Protein AF-A0A4S2AY50-F1 (afdb_monomer_lite)

Structure (mmCIF, N/CA/C/O backbone):
data_AF-A0A4S2AY50-F1
#
_entry.id   AF-A0A4S2AY50-F1
#
loop_
_atom_site.group_PDB
_atom_site.id
_atom_site.type_symbol
_atom_site.label_atom_id
_atom_site.label_alt_id
_atom_site.label_comp_id
_atom_site.label_asym_id
_atom_site.label_entity_id
_atom_site.label_seq_id
_atom_site.pdbx_PDB_ins_code
_atom_site.Cartn_x
_atom_site.Cartn_y
_atom_site.Cartn_z
_atom_site.occupancy
_atom_site.B_iso_or_equiv
_atom_site.auth_seq_id
_atom_site.auth_comp_id
_atom_site.auth_asym_id
_atom_site.auth_atom_id
_atom_site.pdbx_PDB_model_num
ATOM 1 N N . MET A 1 1 ? -13.698 -6.809 19.219 1.00 79.50 1 MET A N 1
ATOM 2 C CA . MET A 1 1 ? -13.587 -7.077 17.768 1.00 79.50 1 MET A CA 1
ATOM 3 C C . MET A 1 1 ? -13.288 -5.751 17.113 1.00 79.50 1 MET A C 1
ATOM 5 O O . MET A 1 1 ? -14.057 -4.822 17.334 1.00 79.50 1 MET A O 1
ATOM 9 N N . LYS A 1 2 ? -12.172 -5.651 16.391 1.00 93.19 2 LYS A N 1
ATOM 10 C CA . LYS A 1 2 ? -11.750 -4.397 15.767 1.00 93.19 2 LYS A CA 1
ATOM 11 C C . LYS A 1 2 ? -12.746 -3.980 14.683 1.00 93.19 2 LYS A C 1
ATOM 13 O O . LYS A 1 2 ? -13.333 -4.813 13.992 1.00 93.19 2 LYS A O 1
ATOM 18 N N . GLN A 1 3 ? -12.965 -2.680 14.554 1.00 97.81 3 GLN A N 1
ATOM 19 C CA . GLN A 1 3 ? -13.871 -2.104 13.567 1.00 97.81 3 GLN A CA 1
ATOM 20 C C . GLN A 1 3 ? -13.114 -1.730 12.292 1.00 97.81 3 GLN A C 1
ATOM 22 O O . GLN A 1 3 ? -13.596 -2.033 11.200 1.00 97.81 3 GLN A O 1
ATOM 27 N N . ILE A 1 4 ? -11.916 -1.156 12.427 1.00 98.50 4 ILE A N 1
ATOM 28 C CA . ILE A 1 4 ? -11.047 -0.789 11.307 1.00 98.50 4 ILE A CA 1
ATOM 29 C C . ILE A 1 4 ? -9.597 -1.218 11.553 1.00 98.50 4 ILE A C 1
ATOM 31 O O . ILE A 1 4 ? -9.064 -1.038 12.649 1.00 98.50 4 ILE A O 1
ATOM 35 N N . SER A 1 5 ? -8.962 -1.740 10.505 1.00 98.81 5 SER A N 1
ATOM 36 C CA . SER A 1 5 ? -7.551 -2.124 10.503 1.00 98.81 5 SER A CA 1
ATOM 37 C C . SER A 1 5 ? -6.766 -1.331 9.471 1.00 98.81 5 SER A C 1
ATOM 39 O O . SER A 1 5 ? -7.044 -1.397 8.269 1.00 98.81 5 SER A O 1
ATOM 41 N N . PHE A 1 6 ? -5.734 -0.633 9.929 1.00 98.75 6 PHE A N 1
ATOM 42 C CA . PHE A 1 6 ? -4.750 0.008 9.067 1.00 98.75 6 PHE A CA 1
ATOM 43 C C . PHE A 1 6 ? -3.629 -0.978 8.765 1.00 98.75 6 PHE A C 1
ATOM 45 O O . PHE A 1 6 ? -2.823 -1.324 9.624 1.00 98.75 6 PHE A O 1
ATOM 52 N N . CYS A 1 7 ? -3.620 -1.467 7.535 1.00 98.81 7 CYS A N 1
ATOM 53 C CA . CYS A 1 7 ? -2.764 -2.541 7.072 1.00 98.81 7 CYS A CA 1
ATOM 54 C C . CYS A 1 7 ? -1.530 -1.958 6.387 1.00 98.81 7 CYS A C 1
ATOM 56 O O . CYS A 1 7 ? -1.646 -1.313 5.343 1.00 98.81 7 CYS A O 1
ATOM 58 N N . ILE A 1 8 ? -0.362 -2.211 6.966 1.00 98.69 8 ILE A N 1
ATOM 59 C CA . ILE A 1 8 ? 0.921 -1.685 6.515 1.00 98.69 8 ILE A CA 1
ATOM 60 C C . ILE A 1 8 ? 1.785 -2.852 6.063 1.00 98.69 8 ILE A C 1
ATOM 62 O O . ILE A 1 8 ? 1.995 -3.804 6.808 1.00 98.69 8 ILE A O 1
ATOM 66 N N . THR A 1 9 ? 2.323 -2.772 4.850 1.00 97.69 9 THR A N 1
ATOM 67 C CA . THR A 1 9 ? 3.353 -3.709 4.383 1.00 97.69 9 THR A CA 1
ATOM 68 C C . THR A 1 9 ? 4.689 -2.985 4.330 1.00 97.69 9 THR A C 1
ATOM 70 O O . THR A 1 9 ? 4.753 -1.836 3.893 1.00 97.69 9 THR A O 1
ATOM 73 N N . CYS A 1 10 ? 5.757 -3.639 4.776 1.00 97.31 10 CYS A N 1
ATOM 74 C CA . CYS A 1 10 ? 7.086 -3.041 4.811 1.00 97.31 10 CYS A CA 1
ATOM 75 C C . CYS A 1 10 ? 8.137 -4.058 4.361 1.00 97.31 10 CYS A C 1
ATOM 77 O O . CYS A 1 10 ? 8.148 -5.182 4.849 1.00 97.31 10 CYS A O 1
ATOM 79 N N . MET A 1 11 ? 9.011 -3.662 3.434 1.00 96.88 11 MET A N 1
ATOM 80 C CA . MET A 1 11 ? 10.211 -4.414 3.064 1.00 96.88 11 MET A CA 1
ATOM 81 C C . MET A 1 11 ? 11.364 -3.429 2.911 1.00 96.88 11 MET A C 1
ATOM 83 O O . MET A 1 11 ? 11.379 -2.648 1.961 1.00 96.88 11 MET A O 1
ATOM 87 N N . ASN A 1 12 ? 12.311 -3.454 3.848 1.00 96.44 12 ASN A N 1
ATOM 88 C CA . ASN A 1 12 ? 13.499 -2.589 3.838 1.00 96.44 12 ASN A CA 1
ATOM 89 C C . ASN A 1 12 ? 13.185 -1.075 3.848 1.00 96.44 12 ASN A C 1
ATOM 91 O O . ASN A 1 12 ? 13.897 -0.278 3.232 1.00 96.44 12 ASN A O 1
ATOM 95 N N . ARG A 1 13 ? 12.090 -0.669 4.507 1.00 95.62 13 ARG A N 1
ATOM 96 C CA . ARG A 1 13 ? 11.668 0.738 4.649 1.00 95.62 13 ARG A CA 1
ATOM 97 C C . ARG A 1 13 ? 11.539 1.175 6.114 1.00 95.62 13 ARG A C 1
ATOM 99 O O . ARG A 1 13 ? 10.762 2.084 6.405 1.00 95.62 13 ARG A O 1
ATOM 106 N N . LEU A 1 14 ? 12.315 0.589 7.031 1.00 97.56 14 LEU A N 1
ATOM 107 C CA . LEU A 1 14 ? 12.269 0.882 8.469 1.00 97.56 14 LEU A CA 1
ATOM 108 C C . LEU A 1 14 ? 12.314 2.384 8.775 1.00 97.56 14 LEU A C 1
ATOM 110 O O . LEU A 1 14 ? 11.516 2.860 9.574 1.00 97.56 14 LEU A O 1
ATOM 114 N N . LYS A 1 15 ? 13.193 3.140 8.107 1.00 96.88 15 LYS A N 1
ATOM 115 C CA . LYS A 1 15 ? 13.323 4.592 8.326 1.00 96.88 15 LYS A CA 1
ATOM 116 C C . LYS A 1 15 ? 12.009 5.351 8.117 1.00 96.88 15 LYS A C 1
ATOM 118 O O . LYS A 1 15 ? 11.724 6.271 8.867 1.00 96.88 15 LYS A O 1
ATOM 123 N N . HIS A 1 16 ? 11.203 4.952 7.134 1.00 96.88 16 HIS A N 1
ATOM 124 C CA . HIS A 1 16 ? 9.896 5.569 6.895 1.00 96.88 16 HIS A CA 1
ATOM 125 C C . HIS A 1 16 ? 8.906 5.174 7.985 1.00 96.88 16 HIS A C 1
ATOM 127 O O . HIS A 1 16 ? 8.235 6.026 8.558 1.00 96.88 16 HIS A O 1
ATOM 133 N N . LEU A 1 17 ? 8.866 3.883 8.321 1.00 97.62 17 LEU A N 1
ATOM 134 C CA . LEU A 1 17 ? 7.934 3.373 9.320 1.00 97.62 17 LEU A CA 1
ATOM 135 C C . LEU A 1 17 ? 8.201 3.951 10.720 1.00 97.62 17 LEU A C 1
ATOM 137 O O . LEU A 1 17 ? 7.261 4.165 11.482 1.00 97.62 17 LEU A O 1
ATOM 141 N N . GLN A 1 18 ? 9.466 4.239 11.039 1.00 98.12 18 GLN A N 1
ATOM 142 C CA . GLN A 1 18 ? 9.880 4.915 12.270 1.00 98.12 18 GLN A CA 1
ATOM 143 C C . GLN A 1 18 ? 9.248 6.297 12.433 1.00 98.12 18 GLN A C 1
ATOM 145 O O . GLN A 1 18 ? 8.868 6.663 13.541 1.00 98.12 18 GLN A O 1
ATOM 150 N N . GLU A 1 19 ? 9.113 7.036 11.337 1.00 97.88 19 GLU A N 1
ATOM 151 C CA . GLU A 1 19 ? 8.532 8.379 11.328 1.00 97.88 19 GLU A CA 1
ATOM 152 C C . GLU A 1 19 ? 6.995 8.331 11.344 1.00 97.88 19 GLU A C 1
ATOM 154 O O . GLU A 1 19 ? 6.333 9.163 11.968 1.00 97.88 19 GLU A O 1
ATOM 159 N N . THR A 1 20 ? 6.396 7.344 10.669 1.00 98.38 20 THR A N 1
ATOM 160 C CA . THR A 1 20 ? 4.948 7.335 10.425 1.00 98.38 20 THR A CA 1
ATOM 161 C C . THR A 1 20 ? 4.136 6.535 11.436 1.00 98.38 20 THR A C 1
ATOM 163 O O . THR A 1 20 ? 3.039 6.966 11.795 1.00 98.38 20 THR A O 1
ATOM 166 N N . LEU A 1 21 ? 4.622 5.383 11.913 1.00 98.62 21 LEU A N 1
ATOM 167 C CA . LEU A 1 21 ? 3.783 4.409 12.620 1.00 98.62 21 LEU A CA 1
ATOM 168 C C . LEU A 1 21 ? 3.249 4.945 13.952 1.00 98.62 21 LEU A C 1
ATOM 170 O O . LEU A 1 21 ? 2.039 4.934 14.172 1.00 98.62 21 LEU A O 1
ATOM 174 N N . GLU A 1 22 ? 4.129 5.441 14.826 1.00 98.38 22 GLU A N 1
ATOM 175 C CA . GLU A 1 22 ? 3.721 5.971 16.134 1.00 98.38 22 GLU A CA 1
ATOM 176 C C . GLU A 1 22 ? 2.794 7.178 15.969 1.00 98.38 22 GLU A C 1
ATOM 178 O O . GLU A 1 22 ? 1.748 7.260 16.613 1.00 98.38 22 GLU A O 1
ATOM 183 N N . LYS A 1 23 ? 3.116 8.075 15.032 1.00 98.38 23 LYS A N 1
ATOM 184 C CA . LYS A 1 23 ? 2.279 9.234 14.731 1.00 98.38 23 LYS A CA 1
ATOM 185 C C . LYS A 1 23 ? 0.888 8.827 14.246 1.00 98.38 23 LYS A C 1
ATOM 187 O O . LYS A 1 23 ? -0.099 9.359 14.745 1.00 98.38 23 LYS A O 1
ATOM 192 N N . ASN A 1 24 ? 0.798 7.867 13.328 1.00 98.56 24 ASN A N 1
ATOM 193 C CA . ASN A 1 24 ? -0.477 7.365 12.823 1.00 98.56 24 ASN A CA 1
ATOM 194 C C . ASN A 1 24 ? -1.326 6.726 13.927 1.00 98.56 24 ASN A C 1
ATOM 196 O O . ASN A 1 24 ? -2.530 6.983 13.966 1.00 98.56 24 ASN A O 1
ATOM 200 N N . ILE A 1 25 ? -0.703 5.959 14.831 1.00 98.44 25 ILE A N 1
ATOM 201 C CA . ILE A 1 25 ? -1.363 5.380 16.008 1.00 98.44 25 ILE A CA 1
ATOM 202 C C . ILE A 1 25 ? -1.946 6.485 16.893 1.00 98.44 25 ILE A C 1
ATOM 204 O O . ILE A 1 25 ? -3.128 6.441 17.227 1.00 98.44 25 ILE A O 1
ATOM 208 N N . LEU A 1 26 ? -1.142 7.489 17.252 1.00 98.06 26 LEU A N 1
ATOM 209 C CA . LEU A 1 26 ? -1.564 8.575 18.141 1.00 98.06 26 LEU A CA 1
ATOM 210 C C . LEU A 1 26 ? -2.663 9.449 17.522 1.00 98.06 26 LEU A C 1
ATOM 212 O O . LEU A 1 26 ? -3.621 9.816 18.199 1.00 98.06 26 LEU A O 1
ATOM 216 N N . ASP A 1 27 ? -2.548 9.754 16.230 1.00 98.19 27 ASP A N 1
ATOM 217 C CA . ASP A 1 27 ? -3.494 10.603 15.502 1.00 98.19 27 ASP A CA 1
ATOM 218 C C . ASP A 1 27 ? -4.857 9.916 15.258 1.00 98.19 27 ASP A C 1
ATOM 220 O O . ASP A 1 27 ? -5.835 10.595 14.926 1.00 98.19 27 ASP A O 1
ATOM 224 N N . ASN A 1 28 ? -4.936 8.588 15.424 1.00 98.00 28 ASN A N 1
ATOM 225 C CA . ASN A 1 28 ? -6.112 7.765 15.110 1.00 98.00 28 ASN A CA 1
ATOM 226 C C . ASN A 1 28 ? -6.476 6.763 16.214 1.00 98.00 28 ASN A C 1
ATOM 228 O O . ASN A 1 28 ? -7.106 5.739 15.949 1.00 98.00 28 ASN A O 1
ATOM 232 N N . PHE A 1 29 ? -6.082 7.049 17.452 1.00 95.75 29 PHE A N 1
ATOM 233 C CA . PHE A 1 29 ? -6.373 6.190 18.589 1.00 95.75 29 PHE A CA 1
ATOM 234 C C . PHE A 1 29 ? -7.872 6.206 18.922 1.00 95.75 29 PHE A C 1
ATOM 236 O O . PHE A 1 29 ? -8.394 7.218 19.387 1.00 95.75 29 PHE A O 1
ATOM 243 N N . LEU A 1 30 ? -8.546 5.070 18.728 1.00 94.94 30 LEU A N 1
ATOM 244 C CA . LEU A 1 30 ? -9.908 4.813 19.199 1.00 94.94 30 LEU A CA 1
ATOM 245 C C . LEU A 1 30 ? -9.903 3.486 19.960 1.00 94.94 30 LEU A C 1
ATOM 247 O O . LEU A 1 30 ? -9.557 2.443 19.395 1.00 94.94 30 LEU A O 1
ATOM 251 N N . VAL A 1 31 ? -10.235 3.548 21.253 1.00 90.12 31 VAL A N 1
ATOM 252 C CA . VAL A 1 31 ? -10.164 2.404 22.177 1.00 90.12 31 VAL A CA 1
ATOM 253 C C . VAL A 1 31 ? -10.993 1.250 21.625 1.00 90.12 31 VAL A C 1
ATOM 255 O O . VAL A 1 31 ? -12.153 1.434 21.276 1.00 90.12 31 VAL A O 1
ATOM 258 N N . ASP A 1 32 ? -10.379 0.071 21.531 1.00 90.31 32 ASP A N 1
ATOM 259 C CA . ASP A 1 32 ? -10.975 -1.195 21.075 1.00 90.31 32 ASP A CA 1
ATOM 260 C C . ASP A 1 32 ? -11.565 -1.230 19.649 1.00 90.31 32 ASP A C 1
ATOM 262 O O . ASP A 1 32 ? -11.922 -2.306 19.163 1.00 90.31 32 ASP A O 1
ATOM 266 N N . GLU A 1 33 ? -11.591 -0.106 18.931 1.00 96.00 33 GLU A N 1
ATOM 267 C CA . GLU A 1 33 ? -12.128 -0.010 17.569 1.00 96.00 33 GLU A CA 1
ATOM 268 C C . GLU A 1 33 ? -11.049 -0.093 16.488 1.00 96.00 33 GLU A C 1
ATOM 270 O O . GLU A 1 33 ? -11.304 -0.633 15.409 1.00 96.00 33 GLU A O 1
ATOM 275 N N . VAL A 1 34 ? -9.849 0.417 16.768 1.00 97.94 34 VAL A N 1
ATOM 276 C CA . VAL A 1 34 ? -8.760 0.529 15.788 1.00 97.94 34 VAL A CA 1
ATOM 277 C C . VAL A 1 34 ? -7.658 -0.488 16.070 1.00 97.94 34 VAL A C 1
ATOM 279 O O . VAL A 1 34 ? -7.316 -0.777 17.223 1.00 97.94 34 VAL A O 1
ATOM 282 N N . GLU A 1 35 ? -7.076 -1.009 14.996 1.00 98.12 35 GLU A N 1
ATOM 283 C CA . GLU A 1 35 ? -5.770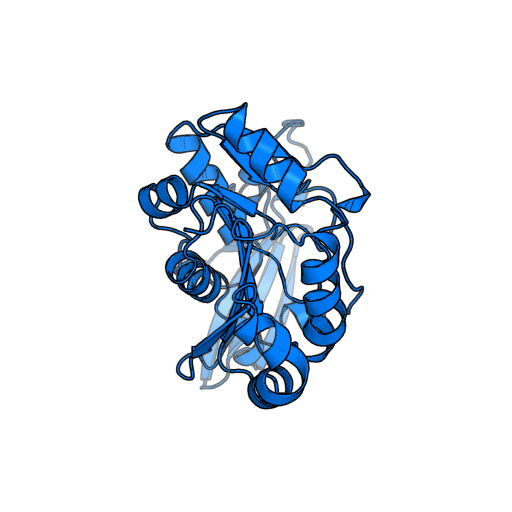 -1.658 15.016 1.00 98.12 35 GLU A CA 1
ATOM 284 C C . GLU A 1 35 ? -4.895 -1.223 13.834 1.00 98.12 35 GLU A C 1
ATOM 286 O O . GLU A 1 35 ? -5.379 -0.832 12.769 1.00 98.12 35 GLU A O 1
ATOM 291 N N . PHE A 1 36 ? -3.589 -1.334 14.028 1.00 98.75 36 PHE A N 1
ATOM 292 C CA . PHE A 1 36 ? -2.559 -1.217 13.011 1.00 98.75 36 PHE A CA 1
ATOM 293 C C . PHE A 1 36 ? -1.919 -2.588 12.844 1.00 98.75 36 PHE A C 1
ATOM 295 O O . PHE A 1 36 ? -1.466 -3.180 13.818 1.00 98.75 36 PHE A O 1
ATOM 302 N N . VAL A 1 37 ? -1.877 -3.093 11.617 1.00 98.81 37 VAL A N 1
ATOM 303 C CA . VAL A 1 37 ? -1.329 -4.413 11.301 1.00 98.81 37 VAL A CA 1
ATOM 304 C C . VAL A 1 37 ? -0.119 -4.208 10.412 1.00 98.81 37 VAL A C 1
ATOM 306 O O . VAL A 1 37 ? -0.258 -3.841 9.246 1.00 98.81 37 VAL A O 1
ATOM 309 N N . VAL A 1 38 ? 1.070 -4.418 10.966 1.00 98.88 38 VAL A N 1
ATOM 310 C CA . VAL A 1 38 ? 2.332 -4.321 10.234 1.00 98.88 38 VAL A CA 1
ATOM 311 C C . VAL A 1 38 ? 2.740 -5.714 9.775 1.00 98.88 38 VAL A C 1
ATOM 313 O O . VAL A 1 38 ? 2.965 -6.605 10.591 1.00 98.88 38 VAL A O 1
ATOM 316 N N . LEU A 1 39 ? 2.862 -5.886 8.462 1.00 98.75 39 LEU A N 1
ATOM 317 C CA . LEU A 1 39 ? 3.486 -7.042 7.838 1.00 98.75 39 LEU A CA 1
ATOM 318 C C . LEU A 1 39 ? 4.910 -6.681 7.413 1.00 98.75 39 LEU A C 1
ATOM 320 O O . LEU A 1 39 ? 5.118 -5.986 6.413 1.00 98.75 39 LEU A O 1
ATOM 324 N N . ASP A 1 40 ? 5.881 -7.199 8.156 1.00 98.56 40 ASP A N 1
ATOM 325 C CA . ASP A 1 40 ? 7.270 -7.271 7.730 1.00 98.56 40 ASP A CA 1
ATOM 326 C C . ASP A 1 40 ? 7.417 -8.338 6.641 1.00 98.56 40 ASP A C 1
ATOM 328 O O . ASP A 1 40 ? 7.340 -9.550 6.868 1.00 98.56 40 ASP A O 1
ATOM 332 N N . TYR A 1 41 ? 7.603 -7.857 5.421 1.00 98.00 41 TYR A N 1
ATOM 333 C CA . TYR A 1 41 ? 7.655 -8.644 4.207 1.00 98.00 41 TYR A CA 1
ATOM 334 C C . TYR A 1 41 ? 9.100 -9.042 3.883 1.00 98.00 41 TYR A C 1
ATOM 336 O O . TYR A 1 41 ? 9.609 -8.760 2.802 1.00 98.00 41 TYR A O 1
ATOM 344 N N . ASN A 1 42 ? 9.745 -9.700 4.850 1.00 97.50 42 ASN A N 1
ATOM 345 C CA . ASN A 1 42 ? 11.128 -10.180 4.811 1.00 97.50 42 ASN A CA 1
ATOM 346 C C . ASN A 1 42 ? 12.205 -9.076 4.779 1.00 97.50 42 ASN A C 1
ATOM 348 O O . ASN A 1 42 ? 13.187 -9.155 4.031 1.00 97.50 42 ASN A O 1
ATOM 352 N N . SER A 1 43 ? 12.041 -8.043 5.606 1.00 97.12 43 SER A N 1
ATOM 353 C CA . SER A 1 43 ? 13.019 -6.963 5.762 1.00 97.12 43 SER A CA 1
ATOM 354 C C . SER A 1 43 ? 14.337 -7.452 6.369 1.00 97.12 43 SER A C 1
ATOM 356 O O . SER A 1 43 ? 14.377 -8.397 7.161 1.00 97.12 43 SER A O 1
ATOM 358 N N . GLN A 1 44 ? 15.420 -6.772 5.990 1.00 96.62 44 GLN A N 1
ATOM 359 C CA . GLN A 1 44 ? 16.809 -7.021 6.396 1.00 96.62 44 GLN A CA 1
ATOM 360 C C . GLN A 1 44 ? 17.452 -5.777 7.037 1.00 96.62 44 GLN A C 1
ATOM 362 O O . GLN A 1 44 ? 18.666 -5.714 7.212 1.00 96.62 44 GLN A O 1
ATOM 367 N N . ASP A 1 45 ? 16.650 -4.760 7.351 1.00 97.25 45 ASP A N 1
ATOM 368 C CA . ASP A 1 45 ? 17.084 -3.444 7.831 1.00 97.25 45 ASP A CA 1
ATOM 369 C C . ASP A 1 45 ? 16.899 -3.246 9.346 1.00 97.25 45 ASP A C 1
ATOM 371 O O . ASP A 1 45 ? 17.054 -2.132 9.844 1.00 97.25 45 ASP A O 1
ATOM 375 N N . GLY A 1 46 ? 16.603 -4.323 10.082 1.00 97.88 46 GLY A N 1
ATOM 376 C CA . GLY A 1 46 ? 16.423 -4.307 11.537 1.00 97.88 46 GLY A CA 1
ATOM 377 C C . GLY A 1 46 ? 14.991 -4.011 12.002 1.00 97.88 46 GLY A C 1
ATOM 378 O O . GLY A 1 46 ? 14.791 -3.527 13.120 1.00 97.88 46 GLY A O 1
ATOM 379 N N . LEU A 1 47 ? 13.993 -4.208 11.129 1.00 98.31 47 LEU A N 1
ATOM 380 C CA . LEU A 1 47 ? 12.594 -3.888 11.416 1.00 98.31 47 LEU A CA 1
ATOM 381 C C . LEU A 1 47 ? 12.032 -4.660 12.619 1.00 98.31 47 LEU A C 1
ATOM 383 O O . LEU A 1 47 ? 11.422 -4.044 13.494 1.00 98.31 47 LEU A O 1
ATOM 387 N N . GLU A 1 48 ? 12.257 -5.972 12.694 1.00 98.06 48 GLU A N 1
ATOM 388 C CA . GLU A 1 48 ? 11.787 -6.807 13.809 1.00 98.06 48 GLU A CA 1
ATOM 389 C C . GLU A 1 48 ? 12.360 -6.329 15.152 1.00 98.06 48 GLU A C 1
ATOM 391 O O . GLU A 1 48 ? 11.622 -6.114 16.116 1.00 98.06 48 GLU A O 1
ATOM 396 N N . GLU A 1 49 ? 13.670 -6.079 15.201 1.00 98.31 49 GLU A N 1
ATOM 397 C CA . GLU A 1 49 ? 14.364 -5.610 16.397 1.00 98.31 49 GLU A CA 1
ATOM 398 C C . GLU A 1 49 ? 13.869 -4.228 16.829 1.00 98.31 49 GLU A C 1
ATOM 400 O O . GLU A 1 49 ? 13.738 -3.948 18.025 1.00 98.31 49 GLU A O 1
ATOM 405 N N . TRP A 1 50 ? 13.570 -3.349 15.869 1.00 98.56 50 TRP A N 1
ATOM 406 C CA . TRP A 1 50 ? 12.994 -2.047 16.173 1.00 98.56 50 TRP A CA 1
ATOM 407 C C . TRP A 1 50 ? 11.573 -2.159 16.732 1.00 98.56 50 TRP A C 1
ATOM 409 O O . TRP A 1 50 ? 11.284 -1.511 17.740 1.00 98.56 50 TRP A O 1
ATOM 419 N N . ILE A 1 51 ? 10.708 -2.998 16.150 1.00 98.44 51 ILE A N 1
ATOM 420 C CA . ILE A 1 51 ? 9.353 -3.234 16.674 1.00 98.44 51 ILE A CA 1
ATOM 421 C C . ILE A 1 51 ? 9.430 -3.747 18.118 1.00 98.44 51 ILE A C 1
ATOM 423 O O . ILE A 1 51 ? 8.802 -3.164 19.008 1.00 98.44 51 ILE A O 1
ATOM 427 N N . ALA A 1 52 ? 10.268 -4.759 18.368 1.00 97.94 52 ALA A N 1
ATOM 428 C CA . ALA A 1 52 ? 10.457 -5.364 19.686 1.00 97.94 52 ALA A CA 1
ATOM 429 C C . ALA A 1 52 ? 11.040 -4.395 20.730 1.00 97.94 52 ALA A C 1
ATOM 431 O O . ALA A 1 52 ? 10.796 -4.539 21.926 1.00 97.94 52 ALA A O 1
ATOM 432 N N . ARG A 1 53 ? 11.812 -3.390 20.310 1.00 98.06 53 ARG A N 1
ATOM 433 C CA . ARG A 1 53 ? 12.412 -2.417 21.233 1.00 98.06 53 ARG A CA 1
ATOM 434 C C . ARG A 1 53 ? 11.545 -1.182 21.459 1.00 98.06 53 ARG A C 1
ATOM 436 O O . ARG A 1 53 ? 11.520 -0.651 22.565 1.00 98.06 53 ARG A O 1
ATOM 443 N N . SER A 1 54 ? 10.900 -0.678 20.412 1.00 98.25 54 SER A N 1
ATOM 444 C CA . SER A 1 54 ? 10.313 0.668 20.400 1.00 98.25 54 SER A CA 1
ATOM 445 C C . SER A 1 54 ? 8.787 0.667 20.349 1.00 98.25 54 SER A C 1
ATOM 447 O O . SER A 1 54 ? 8.173 1.623 20.822 1.00 98.25 54 SER A O 1
ATOM 449 N N . MET A 1 55 ? 8.168 -0.401 19.835 1.00 98.38 55 MET A N 1
ATOM 450 C CA . MET A 1 55 ? 6.724 -0.443 19.577 1.00 98.38 55 MET A CA 1
ATOM 451 C C . MET A 1 55 ? 5.960 -1.440 20.456 1.00 98.38 55 MET A C 1
ATOM 453 O O . MET A 1 55 ? 4.732 -1.467 20.404 1.00 98.38 55 MET A O 1
ATOM 457 N N . MET A 1 56 ? 6.649 -2.196 21.322 1.00 98.06 56 MET A N 1
ATOM 458 C CA . MET A 1 56 ? 6.027 -3.194 22.209 1.00 98.06 56 MET A CA 1
ATOM 459 C C . MET A 1 56 ? 4.895 -2.641 23.068 1.00 98.06 56 MET A C 1
ATOM 461 O O . MET A 1 56 ? 3.866 -3.295 23.182 1.00 98.06 56 MET A O 1
ATOM 465 N N . LYS A 1 57 ? 5.019 -1.409 23.577 1.00 98.00 57 LYS A N 1
ATOM 466 C CA . LYS A 1 57 ? 3.942 -0.750 24.336 1.00 98.00 57 LYS A CA 1
ATOM 467 C C . LYS A 1 57 ? 2.610 -0.726 23.566 1.00 98.00 57 LYS A C 1
ATOM 469 O O . LYS A 1 57 ? 1.557 -0.918 24.155 1.00 98.00 57 LYS A O 1
ATOM 474 N N . TYR A 1 58 ? 2.642 -0.544 22.242 1.00 98.12 58 TYR A N 1
ATOM 475 C CA . TYR A 1 58 ? 1.440 -0.529 21.400 1.00 98.12 58 TYR A CA 1
ATOM 476 C C . TYR A 1 58 ? 0.900 -1.931 21.107 1.00 98.12 58 TYR A C 1
ATOM 478 O O . TYR A 1 58 ? -0.308 -2.091 20.919 1.00 98.12 58 TYR A O 1
ATOM 486 N N . ILE A 1 59 ? 1.779 -2.936 21.091 1.00 98.00 59 ILE A N 1
ATOM 487 C CA . ILE A 1 59 ? 1.391 -4.347 20.988 1.00 98.00 59 ILE A CA 1
ATOM 488 C C . ILE A 1 59 ? 0.696 -4.787 22.278 1.00 98.00 59 ILE A C 1
ATOM 490 O O . ILE A 1 59 ? -0.384 -5.364 22.227 1.00 98.00 59 ILE A O 1
ATOM 494 N N . GLU A 1 60 ? 1.260 -4.443 23.436 1.00 97.31 60 GLU A N 1
ATOM 495 C CA . GLU A 1 60 ? 0.675 -4.726 24.753 1.00 97.31 60 GLU A CA 1
ATOM 496 C C . GLU A 1 60 ? -0.672 -4.020 24.954 1.00 97.31 60 GLU A C 1
ATOM 498 O O . GLU A 1 60 ? -1.593 -4.590 25.532 1.00 97.31 60 GLU A O 1
ATOM 503 N N . MET A 1 61 ? -0.823 -2.806 24.413 1.00 95.50 61 MET A N 1
ATOM 504 C CA . MET A 1 61 ? -2.107 -2.096 24.357 1.00 95.50 61 MET A CA 1
ATOM 505 C C . MET A 1 61 ? -3.120 -2.729 23.385 1.00 95.50 61 MET A C 1
ATOM 507 O O . MET A 1 61 ? -4.271 -2.296 23.343 1.00 95.50 61 MET A O 1
ATOM 511 N N . GLY A 1 62 ? -2.712 -3.698 22.560 1.00 95.56 62 GLY A N 1
ATOM 512 C CA . GLY A 1 62 ? -3.566 -4.353 21.569 1.00 95.56 62 GLY A CA 1
ATOM 513 C C . GLY A 1 62 ? -3.980 -3.458 20.396 1.00 95.56 62 GLY A C 1
ATOM 514 O O . GLY A 1 62 ? -4.950 -3.776 19.708 1.00 95.56 62 GLY A O 1
ATOM 515 N N . ILE A 1 63 ? -3.305 -2.323 20.172 1.00 97.56 63 ILE A N 1
ATOM 516 C CA . ILE A 1 63 ? -3.555 -1.448 19.012 1.00 97.56 63 ILE A CA 1
ATOM 517 C C . ILE A 1 63 ? -2.608 -1.742 17.846 1.00 97.56 63 ILE A C 1
ATOM 519 O O . ILE A 1 63 ? -2.947 -1.435 16.709 1.00 97.56 63 ILE A O 1
ATOM 523 N N . LEU A 1 64 ? -1.447 -2.342 18.101 1.00 98.50 64 LEU A N 1
ATOM 524 C CA . LEU A 1 64 ? -0.498 -2.751 17.069 1.00 98.50 64 LEU A CA 1
ATOM 525 C C . LEU A 1 64 ? -0.385 -4.275 17.031 1.00 98.50 64 LEU A C 1
ATOM 527 O O . LEU A 1 64 ? -0.175 -4.915 18.056 1.00 98.50 64 LEU A O 1
ATOM 531 N N . VAL A 1 65 ? -0.454 -4.843 15.834 1.00 98.38 65 VAL A N 1
ATOM 532 C CA . VAL A 1 65 ? -0.176 -6.252 15.559 1.00 98.38 65 VAL A CA 1
ATOM 533 C C . VAL A 1 65 ? 0.971 -6.320 14.560 1.00 98.38 65 VAL A C 1
ATOM 535 O O . VAL A 1 65 ? 0.981 -5.595 13.564 1.00 98.38 65 VAL A O 1
ATOM 538 N N . TYR A 1 66 ? 1.946 -7.182 14.828 1.00 98.75 66 TYR A N 1
ATOM 539 C CA . TYR A 1 66 ? 3.113 -7.371 13.974 1.00 98.75 66 TYR A CA 1
ATOM 540 C C . TYR A 1 66 ? 3.186 -8.816 13.481 1.00 98.75 66 TYR A C 1
ATOM 542 O O . TYR A 1 66 ? 3.119 -9.757 14.271 1.00 98.75 66 TYR A O 1
ATOM 550 N N . TYR A 1 67 ? 3.355 -8.972 12.172 1.00 98.62 67 TYR A N 1
ATOM 551 C CA . TYR A 1 67 ? 3.617 -10.242 11.508 1.00 98.62 67 TYR A CA 1
ATOM 552 C C . TYR A 1 67 ? 4.884 -10.132 10.669 1.00 98.62 67 TYR A C 1
ATOM 554 O O . TYR A 1 67 ? 5.154 -9.085 10.084 1.00 98.62 67 TYR A O 1
ATOM 562 N N . ARG A 1 68 ? 5.611 -11.242 10.536 1.00 98.06 68 ARG A N 1
ATOM 563 C CA . ARG A 1 68 ? 6.776 -11.354 9.658 1.00 98.06 68 ARG A CA 1
ATOM 564 C C . ARG A 1 68 ? 6.654 -12.575 8.756 1.00 98.06 68 ARG A C 1
ATOM 566 O O . ARG A 1 68 ? 6.253 -13.645 9.208 1.00 98.06 68 ARG A O 1
ATOM 573 N N . THR A 1 69 ? 7.028 -12.419 7.491 1.00 97.62 69 THR A N 1
ATOM 574 C CA . THR A 1 69 ? 7.301 -13.534 6.572 1.00 97.62 69 THR A CA 1
ATOM 575 C C . THR A 1 69 ? 8.771 -13.531 6.167 1.00 97.62 69 THR A C 1
ATOM 577 O O . THR A 1 69 ? 9.408 -12.480 6.139 1.00 97.62 69 THR A O 1
ATOM 580 N N . THR A 1 70 ? 9.313 -14.708 5.865 1.00 96.06 70 THR A N 1
ATOM 581 C CA . THR A 1 70 ? 10.715 -14.911 5.465 1.00 96.06 70 THR A CA 1
ATOM 582 C C . THR A 1 70 ? 10.859 -15.486 4.054 1.00 96.06 70 THR A C 1
ATOM 584 O O . THR A 1 70 ? 11.976 -15.653 3.570 1.00 96.06 70 THR A O 1
ATOM 587 N N . GLU A 1 71 ? 9.747 -15.785 3.374 1.00 95.25 71 GLU A N 1
ATOM 588 C CA . GLU A 1 71 ? 9.758 -16.461 2.068 1.00 95.25 71 GLU A CA 1
ATOM 589 C C . GLU A 1 71 ? 10.033 -15.520 0.878 1.00 95.25 71 GLU A C 1
ATOM 591 O O . GLU A 1 71 ? 10.848 -15.866 0.017 1.00 95.25 71 GLU A O 1
ATOM 596 N N . PRO A 1 72 ? 9.401 -14.331 0.767 1.00 93.50 72 PRO A N 1
ATOM 597 C CA . PRO A 1 72 ? 9.578 -13.474 -0.401 1.00 93.50 72 PRO A CA 1
ATOM 598 C C . PRO A 1 72 ? 10.963 -12.821 -0.414 1.00 93.50 72 PRO A C 1
ATOM 600 O O . PRO A 1 72 ? 11.350 -12.143 0.531 1.00 93.50 72 PRO A O 1
ATOM 603 N N . VAL A 1 73 ? 11.707 -12.967 -1.511 1.00 91.44 73 VAL A N 1
ATOM 604 C CA . VAL A 1 73 ? 13.026 -12.317 -1.702 1.00 91.44 73 VAL A CA 1
ATOM 605 C C . VAL A 1 73 ? 12.945 -10.973 -2.434 1.00 91.44 73 VAL A C 1
ATOM 607 O O . VAL A 1 73 ? 13.939 -10.260 -2.563 1.00 91.44 73 VAL A O 1
ATOM 610 N N . HIS A 1 74 ? 11.762 -10.638 -2.944 1.00 91.69 74 HIS A N 1
ATOM 611 C CA . HIS A 1 74 ? 11.450 -9.391 -3.633 1.00 91.69 74 HIS A CA 1
ATOM 612 C C . HIS A 1 74 ? 10.099 -8.881 -3.149 1.00 91.69 74 HIS A C 1
ATOM 614 O O . HIS A 1 74 ? 9.246 -9.668 -2.724 1.00 91.69 74 HIS A O 1
ATOM 620 N N . TYR A 1 75 ? 9.878 -7.578 -3.278 1.00 92.62 75 TYR A N 1
ATOM 621 C CA . TYR A 1 75 ? 8.623 -6.971 -2.881 1.00 92.62 75 TYR A CA 1
ATOM 622 C C . TYR A 1 75 ? 7.535 -7.280 -3.915 1.00 92.62 75 TYR A C 1
ATOM 624 O O . TYR A 1 75 ? 7.608 -6.856 -5.067 1.00 92.62 75 TYR A O 1
ATOM 632 N N . LEU A 1 76 ? 6.523 -8.045 -3.500 1.00 93.94 76 LEU A N 1
ATOM 633 C CA . LEU A 1 76 ? 5.365 -8.403 -4.320 1.00 93.94 76 LEU A CA 1
ATOM 634 C C . LEU A 1 76 ? 4.136 -7.694 -3.757 1.00 93.94 76 LEU A C 1
ATOM 636 O O . LEU A 1 76 ? 3.471 -8.206 -2.859 1.00 93.94 76 LEU A O 1
ATOM 640 N N . ARG A 1 77 ? 3.849 -6.509 -4.292 1.00 92.94 77 ARG A N 1
ATOM 641 C CA . ARG A 1 77 ? 2.833 -5.575 -3.784 1.00 92.94 77 ARG A CA 1
ATOM 642 C C . ARG A 1 77 ? 1.446 -6.196 -3.605 1.00 92.94 77 ARG A C 1
ATOM 644 O O . ARG A 1 77 ? 0.848 -6.066 -2.542 1.00 92.94 77 ARG A O 1
ATOM 651 N N . SER A 1 78 ? 0.948 -6.903 -4.619 1.00 95.69 78 SER A N 1
ATOM 652 C CA . SER A 1 78 ? -0.362 -7.567 -4.559 1.00 95.69 78 SER A CA 1
ATOM 653 C C . SER A 1 78 ? -0.405 -8.660 -3.489 1.00 95.69 78 SER A C 1
ATOM 655 O O . SER A 1 78 ? -1.360 -8.727 -2.717 1.00 95.69 78 SER A O 1
ATOM 657 N N . HIS A 1 79 ? 0.642 -9.486 -3.406 1.00 97.06 79 HIS A N 1
ATOM 658 C CA . HIS A 1 79 ? 0.711 -10.585 -2.443 1.00 97.06 79 HIS A CA 1
ATOM 659 C C . HIS A 1 79 ? 0.847 -10.066 -1.006 1.00 97.06 79 HIS A C 1
ATOM 661 O O . HIS A 1 79 ? 0.094 -10.482 -0.128 1.00 97.06 79 HIS A O 1
ATOM 667 N N . SER A 1 80 ? 1.733 -9.095 -0.759 1.00 97.00 80 SER A N 1
ATOM 668 C CA . SER A 1 80 ? 1.906 -8.506 0.573 1.00 97.00 80 SER A CA 1
ATOM 669 C C . SER A 1 80 ? 0.614 -7.853 1.074 1.00 97.00 80 SER A C 1
ATOM 671 O O . SER A 1 80 ? 0.206 -8.103 2.210 1.00 97.00 80 SER A O 1
ATOM 673 N N . ARG A 1 81 ? -0.086 -7.090 0.217 1.00 97.44 81 ARG A N 1
ATOM 674 C CA . ARG A 1 81 ? -1.387 -6.476 0.539 1.00 97.44 81 ARG A CA 1
ATOM 675 C C . ARG A 1 81 ? -2.473 -7.524 0.796 1.00 97.44 81 ARG A C 1
ATOM 677 O O . ARG A 1 81 ? -3.223 -7.399 1.763 1.00 97.44 81 ARG A O 1
ATOM 684 N N . ASN A 1 82 ? -2.522 -8.592 -0.006 1.00 98.38 82 ASN A N 1
ATOM 685 C CA . ASN A 1 82 ? -3.417 -9.727 0.231 1.00 98.38 82 ASN A CA 1
ATOM 686 C C . ASN A 1 82 ? -3.179 -10.387 1.590 1.00 98.38 82 ASN A C 1
ATOM 688 O O . ASN A 1 82 ? -4.145 -10.667 2.301 1.00 98.38 82 ASN A O 1
ATOM 692 N N . MET A 1 83 ? -1.919 -10.627 1.956 1.00 98.44 83 MET A N 1
ATOM 693 C CA . MET A 1 83 ? -1.565 -11.210 3.249 1.00 98.44 83 MET A CA 1
ATOM 694 C C . MET A 1 83 ? -2.035 -10.326 4.404 1.00 98.44 83 MET A C 1
ATOM 696 O O . MET A 1 83 ? -2.788 -10.792 5.258 1.00 98.44 83 MET A O 1
ATOM 700 N N . VAL A 1 84 ? -1.643 -9.047 4.421 1.00 9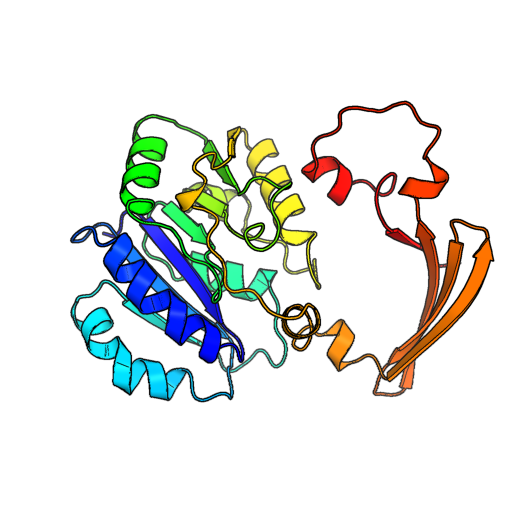8.62 84 VAL A N 1
ATOM 701 C CA . VAL A 1 84 ? -1.939 -8.168 5.563 1.00 98.62 84 VAL A CA 1
ATOM 702 C C . VAL A 1 84 ? -3.444 -7.908 5.722 1.00 98.62 84 VAL A C 1
ATOM 704 O O . VAL A 1 84 ? -3.946 -7.937 6.841 1.00 98.62 84 VAL A O 1
ATOM 707 N N . PHE A 1 85 ? -4.206 -7.783 4.626 1.00 98.56 85 PHE A N 1
ATOM 708 C CA . PHE A 1 85 ? -5.669 -7.639 4.706 1.00 98.56 85 PHE A CA 1
ATOM 709 C C . PHE A 1 85 ? -6.351 -8.905 5.237 1.00 98.56 85 PHE A C 1
ATOM 711 O O . PHE A 1 85 ? -7.383 -8.823 5.904 1.00 98.56 85 PHE A O 1
ATOM 718 N N . ARG A 1 86 ? -5.805 -10.094 4.947 1.00 98.12 86 ARG A N 1
ATOM 719 C CA . ARG A 1 86 ? -6.327 -11.356 5.493 1.00 98.12 86 ARG A CA 1
ATOM 720 C C . ARG A 1 86 ? -6.033 -11.485 6.984 1.00 98.12 86 ARG A C 1
ATOM 722 O O . ARG A 1 86 ? -6.926 -11.937 7.700 1.00 98.12 86 ARG A O 1
ATOM 729 N N . LEU A 1 87 ? -4.844 -11.062 7.415 1.00 98.06 87 LEU A N 1
ATOM 730 C CA . LEU A 1 87 ? -4.391 -11.083 8.810 1.00 98.06 87 LEU A CA 1
ATOM 731 C C . LEU A 1 87 ? -5.147 -10.090 9.706 1.00 98.06 87 LEU A C 1
ATOM 733 O O . LEU A 1 87 ? -5.358 -10.384 10.874 1.00 98.06 87 LEU A O 1
ATOM 737 N N . ALA A 1 88 ? -5.587 -8.955 9.163 1.00 98.31 88 ALA A N 1
ATOM 738 C CA . ALA A 1 88 ? -6.351 -7.946 9.896 1.00 98.31 88 ALA A CA 1
ATOM 739 C C . ALA A 1 88 ? -7.683 -8.466 10.468 1.00 98.31 88 ALA A C 1
ATOM 741 O O . ALA A 1 88 ? -8.402 -9.191 9.792 1.00 98.31 88 ALA A O 1
ATOM 742 N N . GLU A 1 89 ? -8.081 -8.061 11.669 1.00 97.31 89 GLU A N 1
ATOM 743 C CA . GLU A 1 89 ? -9.345 -8.456 12.310 1.00 97.31 89 GLU A CA 1
ATOM 744 C C . GLU A 1 89 ? -10.514 -7.505 12.016 1.00 97.31 89 GLU A C 1
ATOM 746 O O . GLU A 1 89 ? -11.679 -7.863 12.208 1.00 97.31 89 GLU A O 1
ATOM 751 N N . GLY A 1 90 ? -10.218 -6.293 11.554 1.00 97.94 90 GLY A N 1
ATOM 752 C CA . GLY A 1 90 ? -11.191 -5.238 11.310 1.00 97.94 90 GLY A CA 1
ATOM 753 C C . GLY A 1 90 ? -12.237 -5.603 10.265 1.00 97.94 90 GLY A C 1
ATOM 754 O O . GLY A 1 90 ? -11.953 -6.205 9.225 1.00 97.94 90 GLY A O 1
ATOM 755 N N . LYS A 1 91 ? -13.473 -5.160 10.516 1.00 98.12 91 LYS A N 1
ATOM 756 C CA . LYS A 1 91 ? -14.560 -5.212 9.523 1.00 98.12 91 LYS A CA 1
ATOM 757 C C . LYS A 1 91 ? -14.249 -4.345 8.307 1.00 98.12 91 LYS A C 1
ATOM 759 O O . LYS A 1 91 ? -14.644 -4.682 7.194 1.00 98.12 91 LYS A O 1
ATOM 764 N N . ILE A 1 92 ? -13.539 -3.243 8.527 1.00 98.62 92 ILE A N 1
ATOM 765 C CA . ILE A 1 92 ? -13.013 -2.346 7.503 1.00 98.62 92 ILE A CA 1
ATOM 766 C C . ILE A 1 92 ? -11.495 -2.523 7.461 1.00 98.62 92 ILE A C 1
ATOM 768 O O . ILE A 1 92 ? -10.836 -2.518 8.497 1.00 98.62 92 ILE A O 1
ATOM 772 N N . VAL A 1 93 ? -10.934 -2.654 6.266 1.00 98.75 93 VAL A N 1
ATOM 773 C CA . VAL A 1 93 ? -9.487 -2.717 6.037 1.00 98.75 93 VAL A CA 1
ATOM 774 C C . VAL A 1 93 ? -9.055 -1.523 5.202 1.00 98.75 93 VAL A C 1
ATOM 776 O O . VAL A 1 93 ? -9.731 -1.137 4.246 1.00 98.75 93 VAL A O 1
ATOM 779 N N . CYS A 1 94 ? -7.925 -0.931 5.573 1.00 98.56 94 CYS A N 1
ATOM 780 C CA . CYS A 1 94 ? -7.342 0.209 4.888 1.00 98.56 94 CYS A CA 1
ATOM 781 C C . CYS A 1 94 ? -5.870 -0.062 4.579 1.00 98.56 94 CYS A C 1
ATOM 783 O O . CYS A 1 94 ? -5.091 -0.255 5.508 1.00 98.56 94 CYS A O 1
ATOM 785 N N . ASN A 1 95 ? -5.464 -0.030 3.307 1.00 98.12 95 ASN A N 1
ATOM 786 C CA . ASN A 1 95 ? -4.037 -0.044 2.973 1.00 98.12 95 ASN A CA 1
ATOM 787 C C . ASN A 1 95 ? -3.401 1.285 3.396 1.00 98.12 95 ASN A C 1
ATOM 789 O O . ASN A 1 95 ? -3.927 2.354 3.076 1.00 98.12 95 ASN A O 1
ATOM 793 N N . LEU A 1 96 ? -2.274 1.203 4.093 1.00 97.62 96 LEU A N 1
ATOM 794 C CA . LEU A 1 96 ? -1.472 2.332 4.536 1.00 97.62 96 LEU A CA 1
ATOM 795 C C . LEU A 1 96 ? -0.006 2.025 4.226 1.00 97.62 96 LEU A C 1
ATOM 797 O O . LEU A 1 96 ? 0.591 1.148 4.841 1.00 97.62 96 LEU A O 1
ATOM 801 N N . ASP A 1 97 ? 0.569 2.724 3.250 1.00 95.25 97 ASP A N 1
ATOM 802 C CA . ASP A 1 97 ? 1.978 2.534 2.901 1.00 95.25 97 ASP A CA 1
ATOM 803 C C . ASP A 1 97 ? 2.889 3.033 4.053 1.00 95.25 97 ASP A C 1
ATOM 805 O O . ASP A 1 97 ? 2.501 3.884 4.856 1.00 95.25 97 ASP A O 1
ATOM 809 N N . ALA A 1 98 ? 4.099 2.478 4.190 1.00 95.81 98 ALA A N 1
ATOM 810 C CA . ALA A 1 98 ? 4.962 2.719 5.360 1.00 95.81 98 ALA A CA 1
ATOM 811 C C . ALA A 1 98 ? 5.472 4.171 5.493 1.00 95.81 98 ALA A C 1
ATOM 813 O O . ALA A 1 98 ? 5.935 4.576 6.555 1.00 95.81 98 ALA A O 1
ATOM 814 N N . ASP A 1 99 ? 5.399 4.956 4.424 1.00 95.12 99 ASP A N 1
ATOM 815 C CA . ASP A 1 99 ? 5.813 6.360 4.321 1.00 95.12 99 ASP A CA 1
ATOM 816 C C . ASP A 1 99 ? 4.634 7.345 4.377 1.00 95.12 99 ASP A C 1
ATOM 818 O O . ASP A 1 99 ? 4.813 8.551 4.219 1.00 95.12 99 ASP A O 1
ATOM 822 N N . ASN A 1 100 ? 3.423 6.850 4.623 1.00 96.44 100 ASN A N 1
ATOM 823 C CA . ASN A 1 100 ? 2.198 7.631 4.582 1.00 96.44 100 ASN A CA 1
ATOM 824 C C . ASN A 1 100 ? 1.714 8.034 5.987 1.00 96.44 100 ASN A C 1
ATOM 826 O O . ASN A 1 100 ? 1.738 7.246 6.934 1.00 96.44 100 ASN A O 1
ATOM 830 N N . TYR A 1 101 ? 1.161 9.242 6.100 1.00 97.12 101 TYR A N 1
ATOM 831 C CA . TYR A 1 101 ? 0.403 9.703 7.262 1.00 97.12 101 TYR A CA 1
ATOM 832 C C . TYR A 1 101 ? -1.100 9.655 6.984 1.00 97.12 101 TYR A C 1
ATOM 834 O O . TYR A 1 101 ? -1.576 10.166 5.968 1.00 97.12 101 TYR A O 1
ATOM 842 N N . LEU A 1 102 ? -1.868 9.091 7.914 1.00 96.31 102 LEU A N 1
ATOM 843 C CA . LEU A 1 102 ? -3.331 9.078 7.861 1.00 96.31 102 LEU A CA 1
ATOM 844 C C . LEU A 1 102 ? -3.933 10.474 8.035 1.00 96.31 102 LEU A C 1
ATOM 846 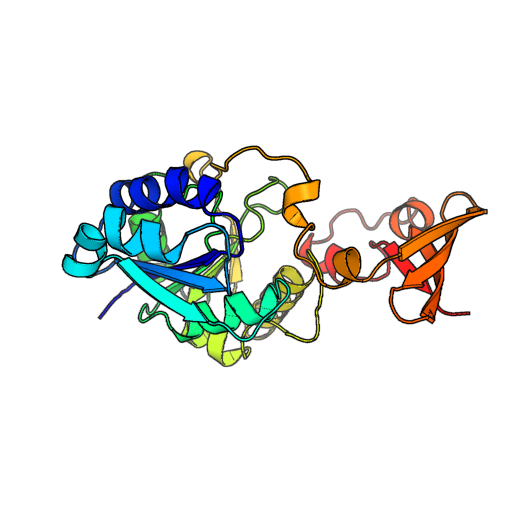O O . LEU A 1 102 ? -4.963 10.774 7.438 1.00 96.31 102 LEU A O 1
ATOM 850 N N . GLY A 1 103 ? -3.282 11.312 8.844 1.00 96.19 103 GLY A N 1
ATOM 851 C CA . GLY A 1 103 ? -3.865 12.537 9.378 1.00 96.19 103 GLY A CA 1
ATOM 852 C C . GLY A 1 103 ? -4.706 12.271 10.629 1.00 96.19 103 GLY A C 1
ATOM 853 O O . GLY A 1 103 ? -5.180 11.157 10.865 1.00 96.19 103 GLY A O 1
ATOM 854 N N . LYS A 1 104 ? -4.876 13.307 11.454 1.00 97.44 104 LYS A N 1
ATOM 855 C CA . LYS A 1 104 ? -5.654 13.225 12.696 1.00 97.44 104 LYS A CA 1
ATOM 856 C C . LYS A 1 104 ? -7.139 13.007 12.411 1.00 97.44 104 LYS A C 1
ATOM 858 O O . LYS A 1 104 ? -7.724 13.751 11.625 1.00 97.44 104 LYS A O 1
ATOM 863 N N . GLY A 1 105 ? -7.736 12.024 13.087 1.00 97.12 105 GLY A N 1
ATOM 864 C CA . GLY A 1 105 ? -9.171 11.726 13.005 1.00 97.12 105 GLY A CA 1
ATOM 865 C C . GLY A 1 105 ? -9.606 10.983 11.736 1.00 97.12 105 GLY A C 1
ATOM 866 O O . GLY A 1 105 ? -10.802 10.891 11.466 1.00 97.12 105 GLY A O 1
ATOM 867 N N . PHE A 1 106 ? -8.669 10.438 10.955 1.00 97.94 106 PHE A N 1
ATOM 868 C CA . PHE A 1 106 ? -8.991 9.626 9.779 1.00 97.94 106 PHE A CA 1
ATOM 869 C C . PHE A 1 106 ? -9.832 8.396 10.149 1.00 97.94 106 PHE A C 1
ATOM 871 O O . PHE A 1 106 ? -10.814 8.099 9.474 1.00 97.94 106 PHE A O 1
ATOM 878 N N . ALA A 1 107 ? -9.486 7.695 11.235 1.00 98.12 107 ALA A N 1
ATOM 879 C CA . ALA A 1 107 ? -10.233 6.523 11.693 1.00 98.12 107 ALA A CA 1
ATOM 880 C C . ALA A 1 107 ? -11.697 6.855 12.003 1.00 98.12 107 ALA A C 1
ATOM 882 O O . ALA A 1 107 ? -12.594 6.205 11.471 1.00 98.12 107 ALA A O 1
ATOM 883 N N . GLU A 1 108 ? -11.936 7.902 12.794 1.00 97.75 108 GLU A N 1
ATOM 884 C CA . GLU A 1 108 ? -13.284 8.360 13.145 1.00 97.75 108 GLU A CA 1
ATOM 885 C C . GLU A 1 108 ? -14.084 8.743 11.892 1.00 97.75 108 GLU A C 1
ATOM 887 O O . GLU A 1 108 ? -15.230 8.317 11.723 1.00 97.75 108 GLU A O 1
ATOM 892 N N . PHE A 1 109 ? -13.454 9.476 10.968 1.00 97.56 109 PHE A N 1
ATOM 893 C CA . PHE A 1 109 ? -14.057 9.827 9.686 1.00 97.56 109 PHE A CA 1
ATOM 894 C C . PHE A 1 109 ? -14.485 8.579 8.899 1.00 97.56 109 PHE A C 1
ATOM 896 O O . PHE A 1 109 ? -15.625 8.505 8.439 1.00 97.56 109 PHE A O 1
ATOM 903 N N . MET A 1 110 ? -13.614 7.572 8.785 1.00 97.75 110 MET A N 1
ATOM 904 C CA . MET A 1 110 ? -13.928 6.353 8.039 1.00 97.75 110 MET A CA 1
ATOM 905 C C . MET A 1 110 ? -15.023 5.517 8.697 1.00 97.75 110 MET A C 1
ATOM 907 O O . MET A 1 110 ? -15.912 5.028 8.001 1.00 97.75 110 MET A O 1
ATOM 911 N N . LEU A 1 111 ? -14.997 5.368 10.021 1.00 97.88 111 LEU A N 1
ATOM 912 C CA . LEU A 1 111 ? -16.036 4.631 10.741 1.00 97.88 111 LEU A CA 1
ATOM 913 C C . LEU A 1 111 ? -17.414 5.268 10.530 1.00 97.88 111 LEU A C 1
ATOM 915 O O . LEU A 1 111 ? -18.369 4.559 10.204 1.00 97.88 111 LEU A O 1
ATOM 919 N N . LYS A 1 112 ? -17.501 6.602 10.614 1.00 97.44 112 LYS A N 1
ATOM 920 C CA . LYS A 1 112 ? -18.731 7.347 10.325 1.00 97.44 112 LYS A CA 1
ATOM 921 C C . LYS A 1 112 ? -19.207 7.131 8.887 1.00 97.44 112 LYS A C 1
ATOM 923 O O . LYS A 1 112 ? -20.377 6.838 8.652 1.00 97.44 112 LYS A O 1
ATOM 928 N N . GLU A 1 113 ? -18.296 7.216 7.924 1.00 97.69 113 GLU A N 1
ATOM 929 C CA . GLU A 1 113 ? -18.605 7.039 6.506 1.00 97.69 113 GLU A CA 1
ATOM 930 C C . GLU A 1 113 ? -19.191 5.653 6.187 1.00 97.69 113 GLU A C 1
ATOM 932 O O . GLU A 1 113 ? -20.209 5.562 5.500 1.00 97.69 113 GLU A O 1
ATOM 937 N N . PHE A 1 114 ? -18.615 4.576 6.730 1.00 97.56 114 PHE A N 1
ATOM 938 C CA . PHE A 1 114 ? -19.133 3.208 6.556 1.00 97.56 114 PHE A CA 1
ATOM 939 C C . PHE A 1 114 ? -20.387 2.908 7.399 1.00 97.56 114 PHE A C 1
ATOM 941 O O . PHE A 1 114 ? -21.164 1.992 7.092 1.00 97.56 114 PHE A O 1
ATOM 948 N N . GLN A 1 115 ? -20.631 3.681 8.458 1.00 97.06 115 GLN A N 1
ATOM 949 C CA . GLN A 1 115 ? -21.887 3.620 9.195 1.00 97.06 115 GLN A CA 1
ATOM 950 C C . GLN A 1 115 ? -23.036 4.213 8.367 1.00 97.06 115 GLN A C 1
ATOM 952 O O . GLN A 1 115 ? -24.074 3.562 8.220 1.00 97.06 115 GLN A O 1
ATOM 957 N N . GLU A 1 116 ? -22.834 5.408 7.808 1.00 97.25 116 GLU A N 1
ATOM 958 C CA . GLU A 1 116 ? -23.853 6.188 7.093 1.00 97.25 116 GLU A CA 1
ATOM 959 C C . GLU A 1 116 ? -24.094 5.703 5.658 1.00 97.25 116 GLU A C 1
ATOM 961 O O . GLU A 1 116 ? -25.222 5.743 5.163 1.00 97.25 116 GLU A O 1
ATOM 966 N N . LYS A 1 117 ? -23.047 5.229 4.976 1.00 97.06 117 LYS A N 1
ATOM 967 C CA . LYS A 1 117 ? -23.109 4.785 3.579 1.00 97.06 117 LYS A CA 1
ATOM 968 C C . LYS A 1 117 ? -22.938 3.273 3.496 1.00 97.06 117 LYS A C 1
ATOM 970 O O . LYS A 1 117 ? -22.285 2.648 4.324 1.00 97.06 117 LYS A O 1
ATOM 975 N N . LYS A 1 118 ? -23.543 2.664 2.476 1.00 94.88 118 LYS A N 1
ATOM 976 C CA . LYS A 1 118 ? -23.475 1.217 2.218 1.00 94.88 118 LYS A CA 1
ATOM 977 C C . LYS A 1 118 ? -22.986 0.956 0.809 1.00 94.88 118 LYS A C 1
ATOM 979 O O . LYS A 1 118 ? -23.230 1.769 -0.082 1.00 94.88 118 LYS A O 1
ATOM 984 N N . LYS A 1 119 ? -22.340 -0.198 0.613 1.00 96.69 119 LYS A N 1
ATOM 985 C CA . LYS A 1 119 ? -21.752 -0.604 -0.674 1.00 96.69 119 LYS A CA 1
ATOM 986 C C . LYS A 1 119 ? -20.801 0.465 -1.211 1.00 96.69 119 LYS A C 1
ATOM 988 O O . LYS A 1 119 ? -20.923 0.901 -2.352 1.00 96.69 119 LYS A O 1
ATOM 993 N N . ILE A 1 120 ? -19.871 0.904 -0.371 1.00 98.12 120 ILE A N 1
ATOM 994 C CA . ILE A 1 120 ? -18.868 1.905 -0.727 1.00 98.12 120 ILE A CA 1
ATOM 995 C C . ILE A 1 120 ? -17.457 1.349 -0.566 1.00 98.12 120 ILE A C 1
ATOM 997 O O . ILE A 1 120 ? -17.221 0.407 0.185 1.00 98.12 120 ILE A O 1
ATOM 1001 N N . PHE A 1 121 ? -16.517 1.971 -1.262 1.00 98.31 121 PHE A N 1
ATOM 1002 C CA . PHE A 1 121 ? -15.100 1.921 -0.927 1.00 98.31 121 PHE A CA 1
ATOM 1003 C C . PHE A 1 121 ? -14.489 3.293 -1.177 1.00 98.31 121 PHE A C 1
ATOM 1005 O O . PHE A 1 121 ? -14.983 4.069 -1.998 1.00 98.31 121 PHE A O 1
ATOM 1012 N N . TYR A 1 122 ? -13.411 3.584 -0.468 1.00 97.69 122 TYR A N 1
ATOM 1013 C CA . TYR A 1 122 ? -12.689 4.838 -0.553 1.00 97.69 122 TYR A CA 1
ATOM 1014 C C . TYR A 1 122 ? -11.316 4.633 -1.178 1.00 97.69 122 TYR A C 1
ATOM 1016 O O . TYR A 1 122 ? -10.628 3.664 -0.865 1.00 97.69 122 TYR A O 1
ATOM 1024 N N . THR A 1 123 ? -10.912 5.574 -2.026 1.00 95.12 123 THR A N 1
ATOM 1025 C CA . THR A 1 123 ? -9.561 5.660 -2.589 1.00 95.12 123 THR A CA 1
ATOM 1026 C C . THR A 1 123 ? -9.000 7.059 -2.378 1.00 95.12 123 THR A C 1
ATOM 1028 O O . THR A 1 123 ? -9.743 8.033 -2.228 1.00 95.12 123 THR A O 1
ATOM 1031 N N . SER A 1 124 ? -7.685 7.196 -2.478 1.00 90.88 124 SER A N 1
ATOM 1032 C CA . SER A 1 124 ? -7.078 8.504 -2.709 1.00 90.88 124 SER A CA 1
ATOM 1033 C C . SER A 1 124 ? -7.545 9.146 -4.005 1.00 90.88 124 SER A C 1
ATOM 1035 O O . SER A 1 124 ? -8.005 8.490 -4.949 1.00 90.88 124 SER A O 1
ATOM 1037 N N . ASN A 1 125 ? -7.412 10.465 -4.047 1.00 86.44 125 ASN A N 1
ATOM 1038 C CA . ASN A 1 125 ? -7.519 11.231 -5.264 1.00 86.44 125 ASN A CA 1
ATOM 1039 C C . ASN A 1 125 ? -6.346 10.835 -6.156 1.00 86.44 125 ASN A C 1
ATOM 1041 O O . ASN A 1 125 ? -5.193 11.148 -5.871 1.00 86.44 125 ASN A O 1
ATOM 1045 N N . LEU A 1 126 ? -6.666 10.170 -7.262 1.00 81.31 126 LEU A N 1
ATOM 1046 C CA . LEU A 1 126 ? -5.705 9.668 -8.243 1.00 81.31 126 LEU A CA 1
ATOM 1047 C C . LEU A 1 126 ? -4.979 10.793 -9.018 1.00 81.31 126 LEU A C 1
ATOM 1049 O O . LEU A 1 126 ? -4.239 10.523 -9.962 1.00 81.31 126 LEU A O 1
ATOM 1053 N N . CYS A 1 127 ? -5.196 12.060 -8.650 1.00 78.31 127 CYS A N 1
ATOM 1054 C CA . CYS A 1 127 ? -4.415 13.215 -9.092 1.00 78.31 127 CYS A CA 1
ATOM 1055 C C . CYS A 1 127 ? -3.311 13.630 -8.097 1.00 78.31 127 CYS A C 1
ATOM 1057 O O . CYS A 1 127 ? -2.447 14.414 -8.477 1.00 78.31 127 CYS A O 1
ATOM 1059 N N . VAL A 1 128 ? -3.328 13.140 -6.851 1.00 76.19 128 VAL A N 1
ATOM 1060 C CA . VAL A 1 128 ? -2.375 13.512 -5.790 1.00 76.19 128 VAL A CA 1
ATOM 1061 C C . VAL A 1 128 ? -1.339 12.407 -5.603 1.00 76.19 128 VAL A C 1
ATOM 1063 O O . VAL A 1 128 ? -1.690 11.298 -5.210 1.00 76.19 128 VAL A O 1
ATOM 1066 N N . ARG A 1 129 ? -0.066 12.698 -5.895 1.00 75.50 129 ARG A N 1
ATOM 1067 C CA . ARG A 1 129 ? 1.022 11.706 -5.823 1.00 75.50 129 ARG A CA 1
ATOM 1068 C C . ARG A 1 129 ? 1.210 11.171 -4.391 1.00 75.50 129 ARG A C 1
ATOM 1070 O O . ARG A 1 129 ? 0.718 11.747 -3.429 1.00 75.50 129 ARG A O 1
ATOM 1077 N N . ASP A 1 130 ? 1.907 10.042 -4.284 1.00 78.94 130 ASP A N 1
ATOM 1078 C CA . ASP A 1 130 ? 2.453 9.459 -3.037 1.00 78.94 130 ASP A CA 1
ATOM 1079 C C . ASP A 1 130 ? 1.454 8.854 -2.042 1.00 78.94 130 ASP A C 1
ATOM 1081 O O . ASP A 1 130 ? 1.851 8.123 -1.141 1.00 78.94 130 ASP A O 1
ATOM 1085 N N . VAL A 1 131 ? 0.151 9.045 -2.264 1.00 79.19 131 VAL A N 1
ATOM 1086 C CA . VAL A 1 131 ? -0.919 8.476 -1.418 1.00 79.19 131 VAL A CA 1
ATOM 1087 C C . VAL A 1 131 ? -1.836 7.537 -2.218 1.00 79.19 131 VAL A C 1
ATOM 1089 O O . VAL A 1 131 ? -2.859 7.071 -1.721 1.00 79.19 131 VAL A O 1
ATOM 1092 N N . PHE A 1 132 ? -1.500 7.231 -3.477 1.00 83.06 132 PHE A N 1
ATOM 1093 C CA . PHE A 1 132 ? -2.343 6.433 -4.384 1.00 83.06 132 PHE A CA 1
ATOM 1094 C C . PHE A 1 132 ? -2.740 5.067 -3.823 1.00 83.06 132 PHE A C 1
ATOM 1096 O O . PHE A 1 132 ? -3.882 4.655 -4.015 1.00 83.06 132 PHE A O 1
ATOM 1103 N N . GLY A 1 133 ? -1.834 4.405 -3.098 1.00 84.06 133 GLY A N 1
ATOM 1104 C CA . GLY A 1 133 ? -2.079 3.082 -2.530 1.00 84.06 133 GLY A CA 1
ATOM 1105 C C . GLY A 1 133 ? -3.142 3.064 -1.432 1.00 84.06 133 GLY A C 1
ATOM 1106 O O . GLY A 1 133 ? -3.598 1.987 -1.044 1.00 84.06 133 GLY A O 1
ATOM 1107 N N . ARG A 1 134 ? -3.560 4.220 -0.900 1.00 93.75 134 ARG A N 1
ATOM 1108 C CA . ARG A 1 134 ? -4.539 4.264 0.187 1.00 93.75 134 ARG A CA 1
ATOM 1109 C C . ARG A 1 134 ? -5.933 3.933 -0.320 1.00 93.75 134 ARG A C 1
ATOM 1111 O O . ARG A 1 134 ? -6.575 4.712 -1.027 1.00 93.75 134 ARG A O 1
ATOM 1118 N N . THR A 1 135 ? -6.407 2.778 0.119 1.00 95.94 135 THR A N 1
ATOM 1119 C CA . THR A 1 135 ? -7.731 2.253 -0.198 1.00 95.94 135 THR A CA 1
ATOM 1120 C C . THR A 1 135 ? -8.360 1.729 1.073 1.00 95.94 135 THR A C 1
ATOM 1122 O O . THR A 1 135 ? -7.709 0.975 1.788 1.00 95.94 135 THR A O 1
ATOM 1125 N N . CYS A 1 136 ? -9.611 2.101 1.336 1.00 98.25 136 CYS A N 1
ATOM 1126 C CA . CYS A 1 136 ? -10.363 1.683 2.513 1.00 98.25 136 CYS A CA 1
ATOM 1127 C C . CYS A 1 136 ? -11.701 1.055 2.096 1.00 98.25 136 CYS A C 1
ATOM 1129 O O . CYS A 1 136 ? -12.453 1.651 1.321 1.00 98.25 136 CYS A O 1
ATOM 1131 N N . LEU A 1 137 ? -11.990 -0.156 2.570 1.00 98.56 137 LEU A N 1
ATOM 1132 C CA . LEU A 1 137 ? -13.174 -0.934 2.194 1.00 98.56 137 LEU A CA 1
ATOM 1133 C C . LEU A 1 137 ? -13.579 -1.930 3.279 1.00 98.56 137 LEU A C 1
ATOM 1135 O O . LEU A 1 137 ? -12.774 -2.309 4.124 1.00 98.56 137 LEU A O 1
ATOM 1139 N N . GLU A 1 138 ? -14.818 -2.411 3.212 1.00 98.44 138 GLU A N 1
ATOM 1140 C CA . GLU A 1 138 ? -15.246 -3.558 4.012 1.00 98.44 138 GLU A CA 1
ATOM 1141 C C . GLU A 1 138 ? -14.437 -4.806 3.61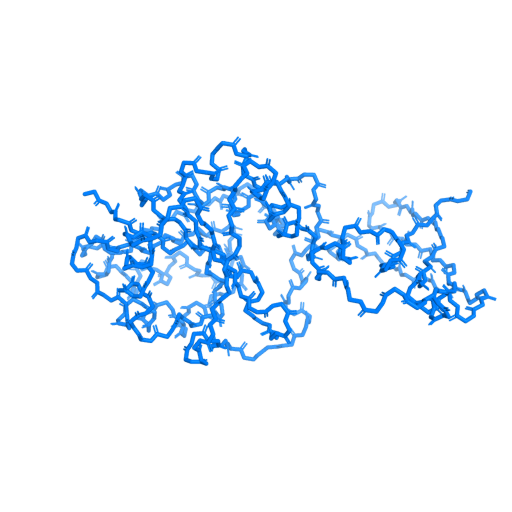8 1.00 98.44 138 GLU A C 1
ATOM 1143 O O . GLU A 1 138 ? -14.310 -5.147 2.435 1.00 98.44 138 GLU A O 1
ATOM 1148 N N . LYS A 1 139 ? -13.913 -5.521 4.619 1.00 98.50 139 LYS A N 1
ATOM 1149 C CA . LYS A 1 139 ? -13.126 -6.745 4.428 1.00 98.50 139 LYS A CA 1
ATOM 1150 C C . LYS A 1 139 ? -13.930 -7.817 3.691 1.00 98.50 139 LYS A C 1
ATOM 1152 O O . LYS A 1 139 ? -13.385 -8.528 2.852 1.00 98.50 139 LYS A O 1
ATOM 1157 N N . GLU A 1 140 ? -15.235 -7.900 3.937 1.00 98.19 140 GLU A N 1
ATOM 1158 C CA . GLU A 1 140 ? -16.130 -8.817 3.222 1.00 98.19 140 GLU A CA 1
ATOM 1159 C C . GLU A 1 140 ? -16.140 -8.555 1.709 1.00 98.19 140 GLU A C 1
ATOM 1161 O O . GLU A 1 140 ? -16.037 -9.497 0.922 1.00 98.19 140 GLU A O 1
ATOM 1166 N N . ALA A 1 141 ? -16.172 -7.286 1.285 1.00 98.44 141 ALA A N 1
ATOM 1167 C CA . ALA A 1 141 ? -16.116 -6.924 -0.129 1.00 98.44 141 ALA A CA 1
ATOM 1168 C C . ALA A 1 141 ? -14.757 -7.273 -0.756 1.00 98.44 141 ALA A C 1
ATOM 1170 O O . ALA A 1 141 ? -14.710 -7.796 -1.871 1.00 98.44 141 ALA A O 1
ATOM 1171 N N . PHE A 1 142 ? -13.657 -7.055 -0.024 1.00 98.50 142 PHE A N 1
ATOM 1172 C CA . PHE A 1 142 ? -12.318 -7.481 -0.447 1.00 98.50 142 PHE A CA 1
ATOM 1173 C C . PHE A 1 142 ? -12.248 -8.998 -0.682 1.00 98.50 142 PHE A C 1
ATOM 1175 O O . PHE A 1 142 ? -11.737 -9.461 -1.706 1.00 98.50 142 PHE A O 1
ATOM 1182 N N . MET A 1 143 ? -12.813 -9.780 0.242 1.00 98.31 143 MET A N 1
ATOM 1183 C CA . MET A 1 143 ? -12.871 -11.238 0.140 1.00 98.31 143 MET A CA 1
ATOM 1184 C C . MET A 1 143 ? -13.774 -11.698 -1.010 1.00 98.31 143 MET A C 1
ATOM 1186 O O . MET A 1 143 ? -13.410 -12.629 -1.729 1.00 98.31 143 MET A O 1
ATOM 1190 N N . ALA A 1 144 ? -14.899 -11.014 -1.244 1.00 98.25 144 ALA A N 1
ATOM 1191 C CA . ALA A 1 144 ? -15.821 -11.313 -2.339 1.00 98.25 144 ALA A CA 1
ATOM 1192 C C . ALA A 1 144 ? -15.166 -11.163 -3.722 1.00 98.25 144 ALA A C 1
ATOM 1194 O O . ALA A 1 144 ? -15.408 -11.979 -4.613 1.00 98.25 144 ALA A O 1
ATOM 1195 N N . VAL A 1 145 ? -14.283 -10.171 -3.895 1.00 98.06 145 VAL A N 1
ATOM 1196 C CA . VAL A 1 145 ? -13.508 -9.995 -5.137 1.00 98.06 145 VAL A CA 1
ATOM 1197 C C . VAL A 1 145 ? -12.205 -10.801 -5.166 1.00 98.06 145 VAL A C 1
ATOM 1199 O O . VAL A 1 145 ? -11.470 -10.711 -6.147 1.00 98.06 145 VAL A O 1
ATOM 1202 N N . LYS A 1 146 ? -11.935 -11.620 -4.139 1.00 98.00 146 LYS A N 1
ATOM 1203 C CA . LYS A 1 146 ? -10.736 -12.467 -3.980 1.00 98.00 146 LYS A CA 1
ATOM 1204 C C . LYS A 1 146 ? -9.416 -11.693 -3.841 1.00 98.00 146 LYS A C 1
ATOM 1206 O O . LYS A 1 146 ? -8.356 -12.240 -4.129 1.00 98.00 146 LYS A O 1
ATOM 1211 N N . GLY A 1 147 ? -9.478 -10.462 -3.340 1.00 97.62 147 GLY A N 1
ATOM 1212 C CA . GLY A 1 147 ? -8.310 -9.621 -3.083 1.00 97.62 147 GLY A CA 1
ATOM 1213 C C . GLY A 1 147 ? -7.660 -9.028 -4.335 1.00 97.62 147 GLY A C 1
ATOM 1214 O O . GLY A 1 147 ? -8.299 -8.894 -5.379 1.00 97.62 147 GLY A O 1
ATOM 1215 N N . TYR A 1 148 ? -6.399 -8.620 -4.227 1.00 97.56 148 TYR A N 1
ATOM 1216 C CA . TYR A 1 148 ? -5.554 -8.165 -5.332 1.00 97.56 148 TYR A CA 1
ATOM 1217 C C . TYR A 1 148 ? -5.172 -9.319 -6.267 1.00 97.56 148 TYR A C 1
ATOM 1219 O O . TYR A 1 148 ? -4.962 -10.448 -5.825 1.00 97.56 148 TYR A O 1
ATOM 1227 N N . ASN A 1 149 ? -5.047 -9.026 -7.564 1.00 96.31 149 ASN A N 1
ATOM 1228 C CA . ASN A 1 149 ? -4.575 -9.990 -8.553 1.00 96.31 149 ASN A CA 1
ATOM 1229 C C . ASN A 1 149 ? -3.044 -10.121 -8.487 1.00 96.31 149 ASN A C 1
ATOM 1231 O O . ASN A 1 149 ? -2.314 -9.246 -8.946 1.00 96.31 149 ASN A O 1
ATOM 1235 N N . GLU A 1 150 ? -2.557 -11.232 -7.941 1.00 95.06 150 GLU A N 1
ATOM 1236 C CA . GLU A 1 150 ? -1.120 -11.486 -7.756 1.00 95.06 150 GLU A CA 1
ATOM 1237 C C . GLU A 1 150 ? -0.358 -11.767 -9.058 1.00 95.06 150 GLU A C 1
ATOM 1239 O O . GLU A 1 150 ? 0.869 -11.715 -9.065 1.00 95.06 150 GLU A O 1
ATOM 1244 N N . LEU A 1 151 ? -1.061 -11.997 -10.175 1.00 91.50 151 LEU A N 1
ATOM 1245 C CA . LEU A 1 151 ? -0.435 -12.073 -11.500 1.00 91.50 151 LEU A CA 1
ATOM 1246 C C . LEU A 1 151 ? 0.006 -10.694 -12.011 1.00 91.50 151 LEU A C 1
ATOM 1248 O O . LEU A 1 151 ? 0.844 -10.612 -12.910 1.00 91.50 151 LEU A O 1
ATOM 1252 N N . LEU A 1 152 ? -0.548 -9.610 -11.456 1.00 88.44 152 LEU A N 1
ATOM 1253 C CA . LEU A 1 152 ? -0.103 -8.250 -11.741 1.00 88.44 152 LEU A CA 1
ATOM 1254 C C . LEU A 1 152 ? 1.151 -7.966 -10.912 1.00 88.44 152 LEU A C 1
ATOM 1256 O O . LEU A 1 152 ? 1.076 -7.583 -9.744 1.00 88.44 152 LEU A O 1
ATOM 1260 N N . VAL A 1 153 ? 2.305 -8.198 -11.535 1.00 84.44 153 VAL A N 1
ATOM 1261 C CA . VAL A 1 153 ? 3.625 -7.913 -10.967 1.00 84.44 153 VAL A CA 1
ATOM 1262 C C . VAL A 1 153 ? 4.091 -6.535 -11.427 1.00 84.44 153 VAL A C 1
ATOM 1264 O O . VAL A 1 153 ? 3.959 -6.190 -12.602 1.00 84.44 153 VAL A O 1
ATOM 1267 N N . GLY A 1 154 ? 4.687 -5.771 -10.514 1.00 76.81 154 GLY A N 1
ATOM 1268 C CA . GLY A 1 154 ? 5.160 -4.416 -10.767 1.00 76.81 154 GLY A CA 1
ATOM 1269 C C . GLY A 1 154 ? 4.319 -3.363 -10.053 1.00 76.81 154 GLY A C 1
ATOM 1270 O O . GLY A 1 154 ? 3.596 -3.649 -9.100 1.00 76.81 154 GLY A O 1
ATOM 1271 N N . TYR A 1 155 ? 4.436 -2.125 -10.529 1.00 77.06 155 TYR A N 1
ATOM 1272 C CA . TYR A 1 155 ? 3.884 -0.944 -9.875 1.00 77.06 155 TYR A CA 1
ATOM 1273 C C . TYR A 1 155 ? 2.743 -0.314 -10.685 1.00 77.06 155 TYR A C 1
ATOM 1275 O O . TYR A 1 155 ? 2.949 0.089 -11.832 1.00 77.06 155 TYR A O 1
ATOM 1283 N N . GLY A 1 156 ? 1.572 -0.145 -10.063 1.00 74.00 156 GLY A N 1
ATOM 1284 C CA . GLY A 1 156 ? 0.564 0.851 -10.442 1.00 74.00 156 GLY A CA 1
ATOM 1285 C C . GLY A 1 156 ? -0.673 0.353 -11.199 1.00 74.00 156 GLY A C 1
ATOM 1286 O O . GLY A 1 156 ? -1.532 1.172 -11.523 1.00 74.00 156 GLY A O 1
ATOM 1287 N N . VAL A 1 157 ? -0.808 -0.945 -11.487 1.00 83.75 157 VAL A N 1
ATOM 1288 C CA . VAL A 1 157 ? -1.985 -1.500 -12.206 1.00 83.75 157 VAL A CA 1
ATOM 1289 C C . VAL A 1 157 ? -2.890 -2.311 -11.274 1.00 83.75 157 VAL A C 1
ATOM 1291 O O . VAL A 1 157 ? -4.097 -2.403 -11.491 1.00 83.75 157 VAL A O 1
ATOM 1294 N N . GLU A 1 158 ? -2.327 -2.859 -10.204 1.00 90.38 158 GLU A N 1
ATOM 1295 C CA . GLU A 1 158 ? -2.994 -3.703 -9.217 1.00 90.38 158 GLU A CA 1
ATOM 1296 C C . GLU A 1 158 ? -4.145 -3.000 -8.486 1.00 90.38 158 GLU A C 1
ATOM 1298 O O . GLU A 1 158 ? -5.207 -3.598 -8.302 1.00 90.38 158 GLU A O 1
ATOM 1303 N N . ASP A 1 159 ? -3.975 -1.724 -8.124 1.00 91.94 159 ASP A N 1
ATOM 1304 C CA . ASP A 1 159 ? -5.023 -0.930 -7.477 1.00 91.94 159 ASP A CA 1
ATOM 1305 C C . ASP A 1 159 ? -6.182 -0.653 -8.451 1.00 91.94 159 ASP A C 1
ATOM 1307 O O . ASP A 1 159 ? -7.350 -0.828 -8.101 1.00 91.94 159 ASP A O 1
ATOM 1311 N N . ALA A 1 160 ? -5.881 -0.316 -9.712 1.00 90.06 160 ALA A N 1
ATOM 1312 C CA . ALA A 1 160 ? -6.900 -0.078 -10.735 1.00 90.06 160 ALA A CA 1
ATOM 1313 C C . ALA A 1 160 ? -7.736 -1.339 -11.033 1.00 90.06 160 ALA A C 1
ATOM 1315 O O . ALA A 1 160 ? -8.964 -1.252 -11.145 1.00 90.06 160 ALA A O 1
ATOM 1316 N N . ASP A 1 161 ? -7.092 -2.509 -11.109 1.00 93.88 161 ASP A N 1
ATOM 1317 C CA . ASP A 1 161 ? -7.771 -3.802 -11.252 1.00 93.88 161 ASP A CA 1
ATOM 1318 C C . ASP A 1 161 ? -8.719 -4.081 -10.074 1.00 93.88 161 ASP A C 1
ATOM 1320 O O . ASP A 1 161 ? -9.891 -4.416 -10.283 1.00 93.88 161 ASP A O 1
ATOM 1324 N N . LEU A 1 162 ? -8.250 -3.881 -8.835 1.00 95.56 162 LEU A N 1
ATOM 1325 C CA . LEU A 1 162 ? -9.077 -4.059 -7.643 1.00 95.56 162 LEU A CA 1
ATOM 1326 C C . LEU A 1 162 ? -10.293 -3.125 -7.662 1.00 95.56 162 LEU A C 1
ATOM 1328 O O . LEU A 1 162 ? -11.421 -3.582 -7.463 1.00 95.56 162 LEU A O 1
ATOM 1332 N N . PHE A 1 163 ? -10.091 -1.835 -7.941 1.00 94.62 163 PHE A N 1
ATOM 1333 C CA . PHE A 1 163 ? -11.178 -0.853 -7.954 1.00 94.62 163 PHE A CA 1
ATOM 1334 C C . PHE A 1 163 ? -12.228 -1.194 -9.006 1.00 94.62 163 PHE A C 1
ATOM 1336 O O . PHE A 1 163 ? -13.426 -1.121 -8.723 1.00 94.62 163 PHE A O 1
ATOM 1343 N N . LYS A 1 164 ? -11.798 -1.630 -10.198 1.00 93.69 164 LYS A N 1
ATOM 1344 C CA . LYS A 1 164 ? -12.724 -2.050 -11.251 1.00 93.69 164 LYS A CA 1
ATOM 1345 C C . LYS A 1 164 ? -13.575 -3.232 -10.795 1.00 93.69 164 LYS A C 1
ATOM 1347 O O . LYS A 1 164 ? -14.793 -3.192 -10.965 1.00 93.69 164 LYS A O 1
ATOM 1352 N N . ARG A 1 165 ? -12.967 -4.252 -10.178 1.00 96.81 165 ARG A N 1
ATOM 1353 C CA . ARG A 1 165 ? -13.689 -5.435 -9.678 1.00 96.81 165 ARG A CA 1
ATOM 1354 C C . ARG A 1 165 ? -14.659 -5.100 -8.545 1.00 96.81 165 ARG A C 1
ATOM 1356 O O . ARG A 1 165 ? -15.774 -5.616 -8.553 1.00 96.81 165 ARG A O 1
ATOM 1363 N N . LEU A 1 166 ? -14.289 -4.201 -7.631 1.00 97.81 166 LEU A N 1
ATOM 1364 C CA . LEU A 1 166 ? -15.193 -3.697 -6.588 1.00 97.81 166 LEU A CA 1
ATOM 1365 C C . LEU A 1 166 ? -16.405 -2.980 -7.203 1.00 97.81 166 LEU A C 1
ATOM 1367 O O . LEU A 1 166 ? -17.546 -3.255 -6.835 1.00 97.81 166 LEU A O 1
ATOM 1371 N N . SER A 1 167 ? -16.190 -2.121 -8.201 1.00 96.00 167 SER A N 1
ATOM 1372 C CA . SER A 1 167 ? -17.297 -1.478 -8.916 1.00 96.00 167 SER A CA 1
ATOM 1373 C C . SER A 1 167 ? -18.178 -2.471 -9.680 1.00 96.00 167 SER A C 1
ATOM 1375 O O . SER A 1 167 ? -19.397 -2.307 -9.693 1.00 96.00 167 SER A O 1
ATOM 1377 N N . CYS A 1 168 ? -17.608 -3.534 -10.257 1.00 96.12 168 CYS A N 1
ATOM 1378 C CA . CYS A 1 168 ? -18.372 -4.581 -10.947 1.00 96.12 168 CYS A CA 1
ATOM 1379 C C . CYS A 1 168 ? -19.333 -5.349 -10.024 1.00 96.12 168 CYS A C 1
ATOM 1381 O O . CYS A 1 168 ? -20.376 -5.797 -10.494 1.00 96.12 168 CYS A O 1
ATOM 1383 N N . ILE A 1 169 ? -19.026 -5.475 -8.728 1.00 97.12 169 ILE A N 1
ATOM 1384 C CA . ILE A 1 169 ? -19.946 -6.072 -7.741 1.00 97.12 169 ILE A CA 1
ATOM 1385 C C . ILE A 1 169 ? -20.911 -5.042 -7.119 1.00 97.12 169 ILE A C 1
ATOM 1387 O O . ILE A 1 169 ? -21.628 -5.346 -6.166 1.00 97.12 169 ILE A O 1
ATOM 1391 N N . GLY A 1 170 ? -20.957 -3.823 -7.668 1.00 97.19 170 GLY A N 1
ATOM 1392 C CA . GLY A 1 170 ? -21.919 -2.785 -7.303 1.00 97.19 170 GLY A CA 1
ATOM 1393 C C . GLY A 1 170 ? -21.482 -1.859 -6.168 1.00 97.19 170 GLY A C 1
ATOM 1394 O O . GLY A 1 170 ? -22.332 -1.154 -5.622 1.00 97.19 170 GLY A O 1
ATOM 1395 N N . LEU A 1 171 ? -20.194 -1.840 -5.798 1.00 98.19 171 LEU A N 1
ATOM 1396 C CA . LEU A 1 171 ? -19.684 -0.861 -4.839 1.00 98.19 171 LEU A CA 1
ATOM 1397 C C . LEU A 1 171 ? -19.418 0.494 -5.510 1.00 98.19 171 LEU A C 1
ATOM 1399 O O . LEU A 1 171 ? -18.838 0.585 -6.596 1.00 98.19 171 LEU A O 1
ATOM 1403 N N . ARG A 1 172 ? -19.786 1.572 -4.817 1.00 97.19 172 ARG A N 1
ATOM 1404 C CA . ARG A 1 172 ? -19.532 2.948 -5.238 1.00 97.19 172 ARG A CA 1
ATOM 1405 C C . ARG A 1 172 ? -18.191 3.440 -4.701 1.00 97.19 172 ARG A C 1
ATOM 1407 O O . ARG A 1 172 ? -17.951 3.422 -3.495 1.00 97.19 172 ARG A O 1
ATOM 1414 N N . ARG A 1 173 ? -17.346 3.942 -5.602 1.00 95.81 173 ARG A N 1
ATOM 1415 C CA . ARG A 1 173 ? -16.089 4.601 -5.244 1.00 95.81 173 ARG A CA 1
ATOM 1416 C C . ARG A 1 173 ? -16.351 5.992 -4.671 1.00 95.81 173 ARG A C 1
ATOM 1418 O O . ARG A 1 173 ? -17.067 6.788 -5.278 1.00 95.81 173 ARG A O 1
ATOM 1425 N N . HIS A 1 174 ? -15.718 6.286 -3.547 1.00 95.94 174 HIS A N 1
ATOM 1426 C CA . HIS A 1 174 ? -15.580 7.616 -2.973 1.00 95.94 174 HIS A CA 1
ATOM 1427 C C . HIS A 1 174 ? -14.099 7.997 -2.882 1.00 95.94 174 HIS A C 1
ATOM 1429 O O . HIS A 1 174 ? -13.218 7.141 -2.956 1.00 95.94 174 HIS A O 1
ATOM 1435 N N . VAL A 1 175 ? -13.827 9.294 -2.767 1.00 93.62 175 VAL A N 1
ATOM 1436 C CA . VAL A 1 175 ? -12.469 9.843 -2.747 1.00 93.62 175 VAL A CA 1
ATOM 1437 C C . VAL A 1 175 ? -12.273 10.655 -1.473 1.00 93.62 175 VAL A C 1
ATOM 1439 O O . VAL A 1 175 ? -13.172 11.407 -1.096 1.00 93.62 175 VAL A O 1
ATOM 1442 N N . PHE A 1 176 ? -11.117 10.521 -0.815 1.00 88.75 176 PHE A N 1
ATOM 1443 C CA . PHE A 1 176 ? -10.752 11.410 0.294 1.00 88.75 176 PHE A CA 1
ATOM 1444 C C . PHE A 1 176 ? -10.597 12.838 -0.241 1.00 88.75 176 PHE A C 1
ATOM 1446 O O . PHE A 1 176 ? -9.841 13.061 -1.183 1.00 88.75 176 PHE A O 1
ATOM 1453 N N . ILE A 1 177 ? -11.296 13.816 0.326 1.00 88.12 177 ILE A N 1
ATOM 1454 C CA . ILE A 1 177 ? -11.206 15.213 -0.144 1.00 88.12 177 ILE A CA 1
ATOM 1455 C C . ILE A 1 177 ? -10.451 16.110 0.832 1.00 88.12 177 ILE A C 1
ATOM 1457 O O . ILE A 1 177 ? -10.059 17.215 0.475 1.00 88.12 177 ILE A O 1
ATOM 1461 N N . GLN A 1 178 ? -10.253 15.645 2.062 1.00 91.44 178 GLN A N 1
ATOM 1462 C CA . GLN A 1 178 ? -9.614 16.408 3.116 1.00 91.44 178 GLN A CA 1
ATOM 1463 C C . GLN A 1 178 ? -8.092 16.367 2.944 1.00 91.44 178 GLN A C 1
ATOM 1465 O O . GLN A 1 178 ? -7.488 15.296 2.928 1.00 91.44 178 GLN A O 1
ATOM 1470 N N . GLU A 1 179 ? -7.470 17.539 2.818 1.00 89.75 179 GLU A N 1
ATOM 1471 C CA . GLU A 1 179 ? -6.030 17.680 2.551 1.00 89.75 179 GLU A CA 1
ATOM 1472 C C . GLU A 1 179 ? -5.151 17.063 3.645 1.00 89.75 179 GLU A C 1
ATOM 1474 O O . GLU A 1 179 ? -4.104 16.488 3.355 1.00 89.75 179 GLU A O 1
ATOM 1479 N N . ASN A 1 180 ? -5.600 17.109 4.903 1.00 92.31 180 ASN A N 1
ATOM 1480 C CA . ASN A 1 180 ? -4.888 16.523 6.041 1.00 92.31 180 ASN A CA 1
ATOM 1481 C C . ASN A 1 180 ? -4.721 14.997 5.937 1.00 92.31 180 ASN A C 1
ATOM 1483 O O . ASN A 1 180 ? -3.910 14.435 6.670 1.00 92.31 180 ASN A O 1
ATOM 1487 N N . PHE A 1 181 ? -5.453 14.334 5.038 1.00 93.88 181 PHE A N 1
ATOM 1488 C CA . PHE A 1 181 ? -5.321 12.904 4.777 1.00 93.88 181 PHE A CA 1
ATOM 1489 C C . PHE A 1 181 ? -4.268 12.575 3.711 1.00 93.88 181 PHE A C 1
ATOM 1491 O O . PHE A 1 181 ? -4.060 11.405 3.418 1.00 93.88 181 PHE A O 1
ATOM 1498 N N . TYR A 1 182 ? -3.572 13.562 3.140 1.00 92.44 182 TYR A N 1
ATOM 1499 C CA . TYR A 1 182 ? -2.601 13.351 2.058 1.00 92.44 182 TYR A CA 1
ATOM 1500 C C . TYR A 1 182 ? -1.135 13.532 2.478 1.00 92.44 182 TYR A C 1
ATOM 1502 O O . TYR A 1 182 ? -0.269 13.742 1.633 1.00 92.44 182 TYR A O 1
ATOM 1510 N N . GLY A 1 183 ? -0.831 13.446 3.775 1.00 92.31 183 GLY A N 1
ATOM 1511 C CA . GLY A 1 183 ? 0.555 13.487 4.242 1.00 92.31 183 GLY A CA 1
ATOM 1512 C C . GLY A 1 183 ? 1.333 12.235 3.826 1.00 92.31 183 GLY A C 1
ATOM 1513 O O . GLY A 1 183 ? 0.875 11.118 4.062 1.00 92.31 183 GLY A O 1
ATOM 1514 N N . ALA A 1 184 ? 2.524 12.418 3.259 1.00 93.19 184 ALA A N 1
ATOM 1515 C CA . ALA A 1 184 ? 3.492 11.360 2.977 1.00 93.19 184 ALA A CA 1
ATOM 1516 C C . ALA A 1 184 ? 4.919 11.911 3.104 1.00 93.19 184 ALA A C 1
ATOM 1518 O O . ALA A 1 184 ? 5.144 13.115 2.954 1.00 93.19 184 ALA A O 1
ATOM 1519 N N . LEU A 1 185 ? 5.877 11.040 3.410 1.00 92.44 185 LEU A N 1
ATOM 1520 C CA . LEU A 1 185 ? 7.294 11.385 3.399 1.00 92.44 185 LEU A CA 1
ATOM 1521 C C . LEU A 1 185 ? 7.785 11.490 1.956 1.00 92.44 185 LEU A C 1
ATOM 1523 O O . LEU A 1 185 ? 7.594 10.579 1.155 1.00 92.44 185 LEU A O 1
ATOM 1527 N N . THR A 1 186 ? 8.460 12.590 1.636 1.00 87.94 186 THR A N 1
ATOM 1528 C CA . THR A 1 186 ? 9.107 12.751 0.333 1.00 87.94 186 THR A CA 1
ATOM 1529 C C . THR A 1 186 ? 10.342 11.861 0.257 1.00 87.94 186 THR A C 1
ATOM 1531 O O . THR A 1 186 ? 11.222 11.944 1.112 1.00 87.94 186 THR A O 1
ATOM 1534 N N . HIS A 1 187 ? 10.436 11.055 -0.796 1.00 84.31 187 HIS A N 1
ATOM 1535 C CA . HIS A 1 187 ? 11.594 10.215 -1.085 1.00 84.31 187 HIS A CA 1
ATOM 1536 C C . HIS A 1 187 ? 11.836 10.138 -2.600 1.00 84.31 187 HIS A C 1
ATOM 1538 O O . HIS A 1 187 ? 10.962 10.459 -3.411 1.00 84.31 187 HIS A O 1
ATOM 1544 N N . GLU A 1 188 ? 13.016 9.665 -2.992 1.00 85.62 188 GLU A N 1
ATOM 1545 C CA . GLU A 1 188 ? 13.381 9.477 -4.398 1.00 85.62 188 GLU A CA 1
ATOM 1546 C C . GLU A 1 188 ? 12.582 8.334 -5.050 1.00 85.62 188 GLU A C 1
ATOM 1548 O O . GLU A 1 188 ? 12.211 7.348 -4.400 1.00 85.62 188 GLU A O 1
ATOM 1553 N N . ASP A 1 189 ? 12.352 8.420 -6.365 1.00 82.38 189 ASP A N 1
ATOM 1554 C CA . ASP A 1 189 ? 11.602 7.399 -7.114 1.00 82.38 189 ASP A CA 1
ATOM 1555 C C . ASP A 1 189 ? 12.302 6.034 -7.111 1.00 82.38 189 ASP A C 1
ATOM 1557 O O . ASP A 1 189 ? 11.635 4.998 -7.120 1.00 82.38 189 ASP A O 1
ATOM 1561 N N . ASN A 1 190 ? 13.637 6.012 -7.024 1.00 83.81 190 ASN A N 1
ATOM 1562 C CA . ASN A 1 190 ? 14.413 4.772 -6.953 1.00 83.81 190 ASN A CA 1
ATOM 1563 C C . ASN A 1 190 ? 13.987 3.894 -5.769 1.00 83.81 190 ASN A C 1
ATOM 1565 O O . ASN A 1 190 ? 13.874 2.676 -5.904 1.00 83.81 190 ASN A O 1
ATOM 1569 N N . GLU A 1 191 ? 13.688 4.497 -4.619 1.00 83.62 191 GLU A N 1
ATOM 1570 C CA . GLU A 1 191 ? 13.299 3.719 -3.450 1.00 83.62 191 GLU A CA 1
ATOM 1571 C C . GLU A 1 191 ? 11.970 2.978 -3.667 1.00 83.62 191 GLU A C 1
ATOM 1573 O O . GLU A 1 191 ? 11.764 1.898 -3.108 1.00 83.62 191 GLU A O 1
ATOM 1578 N N . ARG A 1 192 ? 11.065 3.506 -4.508 1.00 82.06 192 ARG A N 1
ATOM 1579 C CA . ARG A 1 192 ? 9.761 2.880 -4.817 1.00 82.06 192 ARG A CA 1
ATOM 1580 C C . ARG A 1 192 ? 9.907 1.513 -5.478 1.00 82.06 192 ARG A C 1
ATOM 1582 O O . ARG A 1 192 ? 9.044 0.658 -5.291 1.00 82.06 192 ARG A O 1
ATOM 1589 N N . VAL A 1 193 ? 10.967 1.343 -6.269 1.00 84.00 193 VAL A N 1
ATOM 1590 C CA . VAL A 1 193 ? 11.125 0.225 -7.207 1.00 84.00 193 VAL A CA 1
ATOM 1591 C C . VAL A 1 193 ? 12.352 -0.644 -6.936 1.00 84.00 193 VAL A C 1
ATOM 1593 O O . VAL A 1 193 ? 12.483 -1.702 -7.543 1.00 84.00 193 VAL A O 1
ATOM 1596 N N . VAL A 1 194 ? 13.247 -0.246 -6.023 1.00 87.75 194 VAL A N 1
ATOM 1597 C CA . VAL A 1 194 ? 14.515 -0.959 -5.767 1.00 87.75 194 VAL A CA 1
ATOM 1598 C C . VAL A 1 194 ? 14.325 -2.419 -5.339 1.00 87.75 194 VAL A C 1
ATOM 1600 O O . VAL A 1 194 ? 15.188 -3.249 -5.626 1.00 87.75 194 VAL A O 1
ATOM 1603 N N . GLU A 1 195 ? 13.196 -2.748 -4.705 1.00 88.50 195 GLU A N 1
ATOM 1604 C CA . GLU A 1 195 ? 12.841 -4.112 -4.287 1.00 88.50 195 GLU A CA 1
ATOM 1605 C C . GLU A 1 195 ? 11.916 -4.854 -5.265 1.00 88.50 195 GLU A C 1
ATOM 1607 O O . GLU A 1 195 ? 11.560 -6.008 -5.022 1.00 88.50 195 GLU A O 1
ATOM 1612 N N . GLU A 1 196 ? 11.553 -4.240 -6.395 1.00 86.50 196 GLU A N 1
ATOM 1613 C CA . GLU A 1 196 ? 10.698 -4.866 -7.406 1.00 86.50 196 GLU A CA 1
ATOM 1614 C C . GLU A 1 196 ? 11.462 -5.967 -8.177 1.00 86.50 196 GLU A C 1
ATOM 1616 O O . GLU A 1 196 ? 12.610 -5.760 -8.603 1.00 86.50 196 GLU A O 1
ATOM 1621 N N . PRO A 1 197 ? 10.829 -7.127 -8.451 1.00 85.50 197 PRO A N 1
ATOM 1622 C CA . PRO A 1 197 ? 11.483 -8.253 -9.119 1.00 85.50 197 PRO A CA 1
ATOM 1623 C C . PRO A 1 197 ? 12.093 -7.897 -10.478 1.00 85.50 197 PRO A C 1
ATOM 1625 O O . PRO A 1 197 ? 13.169 -8.388 -10.828 1.00 85.50 197 PRO A O 1
ATOM 1628 N N . LEU A 1 198 ? 11.401 -7.058 -11.258 1.00 82.06 198 LEU A N 1
ATOM 1629 C CA . LEU A 1 198 ? 11.812 -6.707 -12.616 1.00 82.06 198 LEU A CA 1
ATOM 1630 C C . LEU A 1 198 ? 13.128 -5.924 -12.613 1.00 82.06 198 LEU A C 1
ATOM 1632 O O . LEU A 1 198 ? 14.025 -6.243 -13.392 1.00 82.06 198 LEU A O 1
ATOM 1636 N N . LEU A 1 199 ? 13.280 -4.964 -11.696 1.00 83.88 199 LEU A N 1
ATOM 1637 C CA . LEU A 1 199 ? 14.488 -4.149 -11.598 1.00 83.88 199 LEU A CA 1
ATOM 1638 C C . LEU A 1 199 ? 15.668 -4.949 -11.032 1.00 83.88 199 LEU A C 1
ATOM 1640 O O . LEU A 1 199 ? 16.773 -4.868 -11.562 1.00 83.88 199 LEU A O 1
ATOM 1644 N N . LYS A 1 200 ? 15.444 -5.791 -10.012 1.00 85.12 200 LYS A N 1
ATOM 1645 C CA . LYS A 1 200 ? 16.503 -6.642 -9.432 1.00 85.12 200 LYS A CA 1
ATOM 1646 C C . LYS A 1 200 ? 17.096 -7.630 -10.447 1.00 85.12 200 LYS A C 1
ATOM 1648 O O . LYS A 1 200 ? 18.283 -7.974 -10.347 1.00 85.12 200 LYS A O 1
ATOM 1653 N N . LYS A 1 201 ? 16.279 -8.095 -11.402 1.00 87.25 201 LYS A N 1
ATOM 1654 C CA . LYS A 1 201 ? 16.662 -9.063 -12.443 1.00 87.25 201 LYS A CA 1
ATOM 1655 C C . LYS A 1 201 ? 17.226 -8.419 -13.708 1.00 87.25 201 LYS A C 1
ATOM 1657 O O . LYS A 1 201 ? 17.951 -9.103 -14.427 1.00 87.25 201 LYS A O 1
ATOM 1662 N N . LEU A 1 202 ? 16.919 -7.154 -13.991 1.00 89.31 202 LEU A N 1
ATOM 1663 C CA . LEU A 1 202 ? 17.419 -6.453 -15.173 1.00 89.31 202 LEU A CA 1
ATOM 1664 C C . LEU A 1 202 ? 18.949 -6.283 -15.093 1.00 89.31 202 LEU A C 1
ATOM 1666 O O . LEU A 1 202 ? 19.492 -5.859 -14.074 1.00 89.31 202 LEU A O 1
ATOM 1670 N N . TYR A 1 203 ? 19.647 -6.658 -16.163 1.00 91.00 203 TYR A N 1
ATOM 1671 C CA . TYR A 1 203 ? 21.094 -6.497 -16.333 1.00 91.00 203 TYR A CA 1
ATOM 1672 C C . TYR A 1 203 ? 21.415 -5.294 -17.223 1.00 91.00 203 TYR A C 1
ATOM 1674 O O . TYR A 1 203 ? 22.240 -4.462 -16.856 1.00 91.00 203 TYR A O 1
ATOM 1682 N N . ALA A 1 204 ? 20.745 -5.185 -18.371 1.00 92.44 204 ALA A N 1
ATOM 1683 C CA . ALA A 1 204 ? 20.912 -4.070 -19.294 1.00 92.44 204 ALA A CA 1
ATOM 1684 C C . ALA A 1 204 ? 19.611 -3.797 -20.057 1.00 92.44 204 ALA A C 1
ATOM 1686 O O . ALA A 1 204 ? 18.842 -4.717 -20.340 1.00 92.44 204 ALA A O 1
ATOM 1687 N N . LEU A 1 205 ? 19.389 -2.532 -20.409 1.00 92.44 205 LEU A N 1
ATOM 1688 C CA . LEU A 1 205 ? 18.295 -2.085 -21.265 1.00 92.44 205 LEU A CA 1
ATOM 1689 C C . LEU A 1 205 ? 18.892 -1.305 -22.435 1.00 92.44 205 LEU A C 1
ATOM 1691 O O . LEU A 1 205 ? 19.554 -0.290 -22.227 1.00 92.44 205 LEU A O 1
ATOM 1695 N N . TYR A 1 206 ? 18.638 -1.771 -23.652 1.00 94.88 206 TYR A N 1
ATOM 1696 C CA . TYR A 1 206 ? 19.014 -1.076 -24.878 1.00 94.88 206 TYR A CA 1
ATOM 1697 C C . TYR A 1 206 ? 17.765 -0.506 -25.533 1.00 94.88 206 TYR A C 1
ATOM 1699 O O . TYR A 1 206 ? 16.726 -1.170 -25.595 1.00 94.88 206 TYR A O 1
ATOM 1707 N N . LEU A 1 207 ? 17.887 0.726 -26.014 1.00 95.94 207 LEU A N 1
ATOM 1708 C CA . LEU A 1 207 ? 16.814 1.476 -26.646 1.00 95.94 207 LEU A CA 1
ATOM 1709 C C . LEU A 1 207 ? 17.227 1.808 -28.074 1.00 95.94 207 LEU A C 1
ATOM 1711 O O . LEU A 1 207 ? 18.328 2.305 -28.301 1.00 95.94 207 LEU A O 1
ATOM 1715 N N . ASP A 1 208 ? 16.329 1.553 -29.015 1.00 96.12 208 ASP A N 1
ATOM 1716 C CA . ASP A 1 208 ? 16.505 1.892 -30.420 1.00 96.12 208 ASP A CA 1
ATOM 1717 C C . ASP A 1 208 ? 15.253 2.626 -30.912 1.00 96.12 208 ASP A C 1
ATOM 1719 O O . ASP A 1 208 ? 14.131 2.113 -30.855 1.00 96.12 208 ASP A O 1
ATOM 1723 N N . TYR A 1 209 ? 15.434 3.886 -31.297 1.00 95.69 209 TYR A N 1
ATOM 1724 C CA . TYR A 1 209 ? 14.341 4.776 -31.672 1.00 95.69 209 TYR A CA 1
ATOM 1725 C C . TYR A 1 209 ? 13.687 4.307 -32.979 1.00 95.69 209 TYR A C 1
ATOM 1727 O O . TYR A 1 209 ? 14.379 4.027 -33.954 1.00 95.69 209 TYR A O 1
ATOM 1735 N N . ILE A 1 210 ? 12.350 4.257 -33.016 1.00 95.62 210 ILE A N 1
ATOM 1736 C CA . ILE A 1 210 ? 11.597 3.956 -34.243 1.00 95.62 210 ILE A CA 1
ATOM 1737 C C . ILE A 1 210 ? 10.910 5.224 -34.756 1.00 95.62 210 ILE A C 1
ATOM 1739 O O . ILE A 1 210 ? 11.144 5.642 -35.888 1.00 95.62 210 ILE A O 1
ATOM 1743 N N . ASP A 1 211 ? 10.047 5.821 -33.934 1.00 94.38 211 ASP A N 1
ATOM 1744 C CA . ASP A 1 211 ? 9.241 6.995 -34.273 1.00 94.38 211 ASP A CA 1
ATOM 1745 C C . ASP A 1 211 ? 8.836 7.758 -32.987 1.00 94.38 211 ASP A C 1
ATOM 1747 O O . ASP A 1 211 ? 9.126 7.284 -31.884 1.00 94.38 211 ASP A O 1
ATOM 1751 N N . PRO A 1 212 ? 8.171 8.932 -33.073 1.00 92.56 212 PRO A N 1
ATOM 1752 C CA . PRO A 1 212 ? 7.867 9.756 -31.897 1.00 92.56 212 PRO A CA 1
ATOM 1753 C C . PRO A 1 212 ? 7.028 9.080 -30.801 1.00 92.56 212 PRO A C 1
ATOM 1755 O O . PRO A 1 212 ? 6.952 9.602 -29.689 1.00 92.56 212 PRO A O 1
ATOM 1758 N N . TYR A 1 213 ? 6.375 7.952 -31.089 1.00 92.56 213 TYR A N 1
ATOM 1759 C CA . TYR A 1 213 ? 5.550 7.212 -30.134 1.00 92.56 213 TYR A CA 1
ATOM 1760 C C . TYR A 1 213 ? 5.973 5.744 -29.989 1.00 92.56 213 TYR A C 1
ATOM 1762 O O . TYR A 1 213 ? 5.271 4.992 -29.311 1.00 92.56 213 TYR A O 1
ATOM 1770 N N . SER A 1 214 ? 7.103 5.328 -30.567 1.00 93.50 214 SER A N 1
ATOM 1771 C CA . SER A 1 214 ? 7.564 3.939 -30.549 1.00 93.50 214 SER A CA 1
ATOM 1772 C C . SER A 1 214 ? 9.080 3.845 -30.370 1.00 93.50 214 SER A C 1
ATOM 1774 O O . SER A 1 214 ? 9.856 4.411 -31.140 1.00 93.50 214 SER A O 1
ATOM 1776 N N . THR A 1 215 ? 9.504 3.027 -29.411 1.00 95.19 215 THR A N 1
ATOM 1777 C CA . THR A 1 215 ? 10.915 2.707 -29.157 1.00 95.19 215 THR A CA 1
ATOM 1778 C C . THR A 1 215 ? 11.070 1.197 -29.101 1.00 95.19 215 THR A C 1
ATOM 1780 O O . THR A 1 215 ? 10.365 0.520 -28.353 1.00 95.19 215 THR A O 1
ATOM 1783 N N . ARG A 1 216 ? 11.994 0.637 -29.880 1.00 95.75 216 ARG A N 1
ATOM 1784 C CA . ARG A 1 216 ? 12.391 -0.762 -29.729 1.00 95.75 216 ARG A CA 1
ATOM 1785 C C . ARG A 1 216 ? 13.199 -0.901 -28.446 1.00 95.75 216 ARG A C 1
ATOM 1787 O O . ARG A 1 216 ? 14.102 -0.108 -28.187 1.00 95.75 216 ARG A O 1
ATOM 1794 N N . ILE A 1 217 ? 12.871 -1.916 -27.660 1.00 95.12 217 ILE A N 1
ATOM 1795 C CA . ILE A 1 217 ? 13.553 -2.226 -26.409 1.00 95.12 217 ILE A CA 1
ATOM 1796 C C . ILE A 1 217 ? 14.145 -3.630 -26.477 1.00 95.12 217 ILE A C 1
ATOM 1798 O O . ILE A 1 217 ? 13.486 -4.561 -26.943 1.00 95.12 217 ILE A O 1
ATOM 1802 N N . LEU A 1 218 ? 15.373 -3.778 -25.987 1.00 93.50 218 LEU A N 1
ATOM 1803 C CA . LEU A 1 218 ? 15.996 -5.061 -25.673 1.00 93.50 218 LEU A CA 1
ATOM 1804 C C . LEU A 1 218 ? 16.352 -5.054 -24.187 1.00 93.50 218 LEU A C 1
ATOM 1806 O O . LEU A 1 218 ? 17.164 -4.247 -23.735 1.00 93.50 218 LEU A O 1
ATOM 1810 N N . MET A 1 219 ? 15.732 -5.955 -23.436 1.00 92.62 219 MET A N 1
ATOM 1811 C CA . MET A 1 219 ? 15.979 -6.170 -22.016 1.00 92.62 219 MET A CA 1
ATOM 1812 C C . MET A 1 219 ? 16.836 -7.418 -21.858 1.00 92.62 219 MET A C 1
ATOM 1814 O O . MET A 1 219 ? 16.423 -8.509 -22.248 1.00 92.62 219 MET A O 1
ATOM 1818 N N . LEU A 1 220 ? 18.019 -7.264 -21.274 1.00 93.06 220 LEU A N 1
ATOM 1819 C CA . LEU A 1 220 ? 18.858 -8.377 -20.844 1.00 93.06 220 LEU A CA 1
ATOM 1820 C C . LEU A 1 220 ? 18.654 -8.577 -19.348 1.00 93.06 220 LEU A C 1
ATOM 1822 O O . LEU A 1 220 ? 18.755 -7.620 -18.580 1.00 93.06 220 LEU A O 1
ATOM 1826 N N . TYR A 1 221 ? 18.404 -9.809 -18.927 1.00 90.94 221 TYR A N 1
ATOM 1827 C CA . TYR A 1 221 ? 18.229 -10.182 -17.530 1.00 90.94 221 TYR A CA 1
ATOM 1828 C C . TYR A 1 221 ? 19.418 -11.007 -17.038 1.00 90.94 221 TYR A C 1
ATOM 1830 O O . TYR A 1 221 ? 20.092 -11.710 -17.796 1.00 90.94 221 TYR A O 1
ATOM 1838 N N . LYS A 1 222 ? 19.655 -10.960 -15.727 1.00 88.62 222 LYS A N 1
ATOM 1839 C CA . LYS A 1 222 ? 20.589 -11.864 -15.050 1.00 88.62 222 LYS A CA 1
ATOM 1840 C C . LYS A 1 222 ? 20.169 -13.318 -15.302 1.00 88.62 222 LYS A C 1
ATOM 1842 O O . LYS A 1 222 ? 18.981 -13.633 -15.300 1.00 88.62 222 LYS A O 1
ATOM 1847 N N . GLY A 1 223 ? 21.146 -14.203 -15.504 1.00 87.25 223 GLY A N 1
ATOM 1848 C CA . GLY A 1 223 ? 20.894 -15.615 -15.818 1.00 87.25 223 GLY A CA 1
ATOM 1849 C C . GLY A 1 223 ? 20.718 -15.926 -17.309 1.00 87.25 223 GLY A C 1
ATOM 1850 O O . GLY A 1 223 ? 20.174 -16.973 -17.632 1.00 87.25 223 GLY A O 1
ATOM 1851 N N . ASN A 1 224 ? 21.196 -15.051 -18.206 1.00 85.06 224 ASN A N 1
ATOM 1852 C CA . ASN A 1 224 ? 21.195 -15.235 -19.669 1.00 85.06 224 ASN A CA 1
ATOM 1853 C C . ASN A 1 224 ? 19.800 -15.305 -20.318 1.00 85.06 224 ASN A C 1
ATOM 1855 O O . ASN A 1 224 ? 19.636 -15.891 -21.387 1.00 85.06 224 ASN A O 1
ATOM 1859 N N . PHE A 1 225 ? 18.804 -14.669 -19.702 1.00 87.44 225 PHE A N 1
ATOM 1860 C CA . PHE A 1 225 ? 17.487 -14.464 -20.303 1.00 87.44 225 PHE A CA 1
ATOM 1861 C C . PHE A 1 225 ? 17.416 -13.083 -20.949 1.00 87.44 225 PHE A C 1
ATOM 1863 O O . PHE A 1 225 ? 18.018 -12.127 -20.459 1.00 87.44 225 PHE A O 1
ATOM 1870 N N . TRP A 1 226 ? 16.654 -12.951 -22.027 1.00 90.31 226 TRP A N 1
ATOM 1871 C CA . TRP A 1 226 ? 16.425 -11.670 -22.684 1.00 90.31 226 TRP A CA 1
ATOM 1872 C C . TRP A 1 226 ? 14.990 -11.579 -23.197 1.00 90.31 226 TRP A C 1
ATOM 1874 O O . TRP A 1 226 ? 14.332 -12.594 -23.414 1.00 90.31 226 TRP A O 1
ATOM 1884 N N . GLY A 1 227 ? 14.509 -10.352 -23.370 1.00 89.25 227 GLY A N 1
ATOM 1885 C CA . GLY A 1 227 ? 13.229 -10.047 -23.998 1.00 89.25 227 GLY A CA 1
ATOM 1886 C C . GLY A 1 227 ? 13.382 -8.859 -24.939 1.00 89.25 227 GLY A C 1
ATOM 1887 O O . GLY A 1 227 ? 14.165 -7.948 -24.674 1.00 89.25 227 GLY A O 1
ATOM 1888 N N . MET A 1 228 ? 12.646 -8.863 -26.045 1.00 92.25 228 MET A N 1
ATOM 1889 C CA . MET A 1 228 ? 12.649 -7.772 -27.016 1.00 92.25 228 MET A CA 1
ATOM 1890 C C . MET A 1 228 ? 11.215 -7.415 -27.390 1.00 92.25 228 MET A C 1
ATOM 1892 O O . MET A 1 228 ? 10.360 -8.287 -27.501 1.00 92.25 228 MET A O 1
ATOM 1896 N N . GLY A 1 229 ? 10.959 -6.131 -27.610 1.00 93.25 229 GLY A N 1
ATOM 1897 C CA . GLY A 1 229 ? 9.653 -5.666 -28.055 1.00 93.25 229 GLY A CA 1
ATOM 1898 C C . GLY A 1 229 ? 9.686 -4.218 -28.508 1.00 93.25 229 GLY A C 1
ATOM 1899 O O . GLY A 1 229 ? 10.740 -3.583 -28.572 1.00 93.25 229 GLY A O 1
ATOM 1900 N N . VAL A 1 230 ? 8.512 -3.685 -28.826 1.00 92.94 230 VAL A N 1
ATOM 1901 C CA . VAL A 1 230 ? 8.330 -2.258 -29.098 1.00 92.94 230 VAL A CA 1
ATOM 1902 C C . VAL A 1 230 ? 7.531 -1.645 -27.961 1.00 92.94 230 VAL A C 1
ATOM 1904 O O . VAL A 1 230 ? 6.365 -1.990 -27.773 1.00 92.94 230 VAL A O 1
ATOM 1907 N N . LEU A 1 231 ? 8.164 -0.739 -27.219 1.00 92.00 231 LEU A N 1
ATOM 1908 C CA . LEU A 1 231 ? 7.502 0.145 -26.274 1.00 92.00 231 LEU A CA 1
ATOM 1909 C C . LEU A 1 231 ? 6.744 1.213 -27.062 1.00 92.00 231 LEU A C 1
ATOM 1911 O O . LEU A 1 231 ? 7.358 2.008 -27.773 1.00 92.00 231 LEU A O 1
ATOM 1915 N N . GLN A 1 232 ? 5.422 1.238 -26.930 1.00 91.50 232 GLN A N 1
ATOM 1916 C CA . GLN A 1 232 ? 4.562 2.171 -27.646 1.00 91.50 232 GLN A CA 1
ATOM 1917 C C . GLN A 1 232 ? 3.853 3.126 -26.683 1.00 91.50 232 GLN A C 1
ATOM 1919 O O . GLN A 1 232 ? 3.134 2.686 -25.787 1.00 91.50 232 GLN A O 1
ATOM 1924 N N . ASN A 1 233 ? 4.022 4.432 -26.890 1.00 89.69 233 ASN A N 1
ATOM 1925 C CA . ASN A 1 233 ? 3.308 5.491 -26.184 1.00 89.69 233 ASN A CA 1
ATOM 1926 C C . ASN A 1 233 ? 1.936 5.722 -26.834 1.00 89.69 233 ASN A C 1
ATOM 1928 O O . ASN A 1 233 ? 1.769 6.579 -27.709 1.00 89.69 233 ASN A O 1
ATOM 1932 N N . ASN A 1 234 ? 0.933 4.958 -26.400 1.00 88.06 234 ASN A N 1
ATOM 1933 C CA . ASN A 1 234 ? -0.406 5.061 -26.978 1.00 88.06 234 ASN A CA 1
ATOM 1934 C C . ASN A 1 234 ? -1.102 6.388 -26.641 1.00 88.06 234 ASN A C 1
ATOM 1936 O O . ASN A 1 234 ? -1.985 6.794 -27.391 1.00 88.06 234 ASN A O 1
ATOM 1940 N N . VAL A 1 235 ? -0.683 7.094 -25.582 1.00 83.38 235 VAL A N 1
ATOM 1941 C CA . VAL A 1 235 ? -1.195 8.437 -25.263 1.00 83.38 235 VAL A CA 1
ATOM 1942 C C . VAL A 1 235 ? -0.790 9.423 -26.354 1.00 83.38 235 VAL A C 1
ATOM 1944 O O . VAL A 1 235 ? -1.649 10.087 -26.929 1.00 83.38 235 VAL A O 1
ATOM 1947 N N . ALA A 1 236 ? 0.502 9.471 -26.693 1.00 85.56 236 ALA A N 1
ATOM 1948 C CA . ALA A 1 236 ? 1.005 10.337 -27.757 1.00 85.56 236 ALA A CA 1
ATOM 1949 C C . ALA A 1 236 ? 0.429 9.950 -29.127 1.00 85.56 236 ALA A C 1
ATOM 1951 O O . ALA A 1 236 ? 0.011 10.818 -29.884 1.00 85.56 236 ALA A O 1
ATOM 1952 N N . MET A 1 237 ? 0.337 8.651 -29.426 1.00 86.06 237 MET A N 1
ATOM 1953 C CA . MET A 1 237 ? -0.229 8.171 -30.691 1.00 86.06 237 MET A CA 1
ATO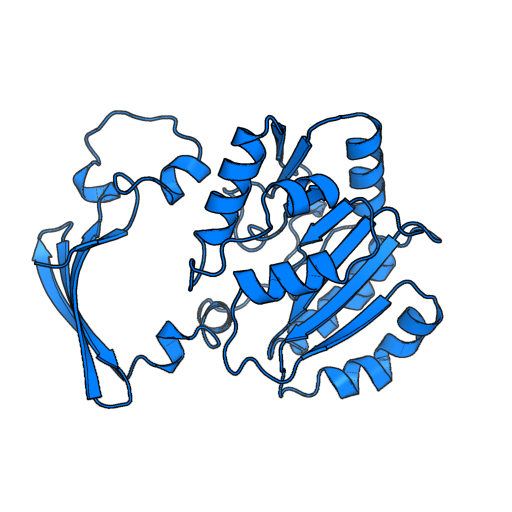M 1954 C C . MET A 1 237 ? -1.719 8.526 -30.852 1.00 86.06 237 MET A C 1
ATOM 1956 O O . MET A 1 237 ? -2.185 8.780 -31.961 1.00 86.06 237 MET A O 1
ATOM 1960 N N . ASN A 1 238 ? -2.481 8.532 -29.754 1.00 84.38 238 ASN A N 1
ATOM 1961 C CA . ASN A 1 238 ? -3.915 8.821 -29.755 1.00 84.38 238 ASN A CA 1
ATOM 1962 C C . ASN A 1 238 ? -4.238 10.269 -29.358 1.00 84.38 238 ASN A C 1
ATOM 1964 O O . ASN A 1 238 ? -5.399 10.554 -29.070 1.00 84.38 238 ASN A O 1
ATOM 1968 N N . CYS A 1 239 ? -3.263 11.185 -29.362 1.00 79.62 239 CYS A N 1
ATOM 1969 C CA . CYS A 1 239 ? -3.448 12.565 -28.899 1.00 79.62 239 CYS A CA 1
ATOM 1970 C C . CYS A 1 239 ? -4.570 13.323 -29.634 1.00 79.62 239 CYS A C 1
ATOM 1972 O O . CYS A 1 239 ? -5.198 14.200 -29.054 1.00 79.62 239 CYS A O 1
ATOM 1974 N N . ASN A 1 240 ? -4.871 12.937 -30.878 1.00 79.75 240 ASN A N 1
ATOM 1975 C CA . ASN A 1 240 ? -5.932 13.531 -31.697 1.00 79.75 240 ASN A CA 1
ATOM 1976 C C . ASN A 1 240 ? -7.331 12.927 -31.449 1.00 79.75 240 ASN A C 1
ATOM 1978 O O . ASN A 1 240 ? -8.286 13.290 -32.136 1.00 79.75 240 ASN A O 1
ATOM 1982 N N . ARG A 1 241 ? -7.483 11.968 -30.522 1.00 72.69 241 ARG A N 1
ATOM 1983 C CA . ARG A 1 241 ? -8.794 11.397 -30.170 1.00 72.69 241 ARG A CA 1
ATOM 1984 C C . ARG A 1 241 ? -9.442 12.240 -29.067 1.00 72.69 241 ARG A C 1
ATOM 1986 O O . ARG A 1 241 ? -8.975 12.225 -27.935 1.00 72.69 241 ARG A O 1
ATOM 1993 N N . ASN A 1 242 ? -10.552 12.912 -29.383 1.00 58.97 242 ASN A N 1
ATOM 1994 C CA . ASN A 1 242 ? -11.316 13.809 -28.492 1.00 58.97 242 ASN A CA 1
ATOM 1995 C C . ASN A 1 242 ? -12.109 13.101 -27.365 1.00 58.97 242 ASN A C 1
ATOM 1997 O O . ASN A 1 242 ? -13.169 13.563 -26.949 1.00 58.97 242 ASN A O 1
ATOM 2001 N N . ASP A 1 243 ? -11.608 11.989 -26.837 1.00 61.81 243 ASP A N 1
ATOM 2002 C CA . ASP A 1 243 ? -12.251 11.266 -25.739 1.00 61.81 243 ASP A CA 1
ATOM 2003 C C . ASP A 1 243 ? -11.828 11.879 -24.385 1.00 61.81 243 ASP A C 1
ATOM 2005 O O . ASP A 1 243 ? -11.018 11.300 -23.662 1.00 61.81 243 ASP A O 1
ATOM 2009 N N . ILE A 1 244 ? -12.314 13.089 -24.083 1.00 53.81 244 ILE A N 1
ATOM 2010 C CA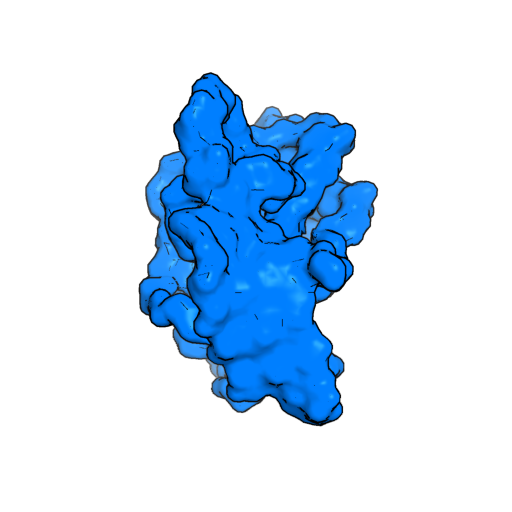 . ILE A 1 244 ? -11.700 14.005 -23.095 1.00 53.81 244 ILE A CA 1
ATOM 2011 C C . ILE A 1 244 ? -12.109 13.789 -21.624 1.00 53.81 244 ILE A C 1
ATOM 2013 O O . ILE A 1 244 ? -11.447 14.322 -20.741 1.00 53.81 244 ILE A O 1
ATOM 2017 N N . GLU A 1 245 ? -13.066 12.928 -21.283 1.00 52.84 245 GLU A N 1
ATOM 2018 C CA . GLU A 1 245 ? -13.339 12.615 -19.867 1.00 52.84 245 GLU A CA 1
ATOM 2019 C C . GLU A 1 245 ? -13.428 11.110 -19.641 1.00 52.84 245 GLU A C 1
ATOM 2021 O O . GLU A 1 245 ? -14.464 10.485 -19.858 1.00 52.84 245 GLU A O 1
ATOM 2026 N N . ARG A 1 246 ? -12.314 10.500 -19.225 1.00 61.97 246 ARG A N 1
ATOM 2027 C CA . ARG A 1 246 ? -12.282 9.086 -18.829 1.00 61.97 246 ARG A CA 1
ATOM 2028 C C . ARG A 1 246 ? -11.718 8.941 -17.431 1.00 61.97 246 ARG A C 1
ATOM 2030 O O . ARG A 1 246 ? -10.689 9.535 -17.115 1.00 61.97 246 ARG A O 1
ATOM 2037 N N . ASP A 1 247 ? -12.407 8.148 -16.616 1.00 73.50 247 ASP A N 1
ATOM 2038 C CA . ASP A 1 247 ? -11.982 7.793 -15.265 1.00 73.50 247 ASP A CA 1
ATOM 2039 C C . ASP A 1 247 ? -10.534 7.274 -15.296 1.00 73.50 247 ASP A C 1
ATOM 2041 O O . ASP A 1 247 ? -10.181 6.450 -16.145 1.00 73.50 247 ASP A O 1
ATOM 2045 N N . ARG A 1 248 ? -9.674 7.751 -14.386 1.00 76.44 248 ARG A N 1
ATOM 2046 C CA . ARG A 1 248 ? -8.245 7.375 -14.352 1.00 76.44 248 ARG A CA 1
ATOM 2047 C C . ARG A 1 248 ? -8.054 5.863 -14.232 1.00 76.44 248 ARG A C 1
ATOM 2049 O O . ARG A 1 248 ? -7.108 5.324 -14.793 1.00 76.44 248 ARG A O 1
ATOM 2056 N N . ILE A 1 249 ? -8.986 5.177 -13.571 1.00 80.00 249 ILE A N 1
ATOM 2057 C CA . ILE A 1 249 ? -8.997 3.712 -13.478 1.00 80.00 249 ILE A CA 1
ATOM 2058 C C . ILE A 1 249 ? -9.101 3.084 -14.874 1.00 80.00 249 ILE A C 1
ATOM 2060 O O . ILE A 1 249 ? -8.353 2.166 -15.202 1.00 80.00 249 ILE A O 1
ATOM 2064 N N . GLU A 1 250 ? -9.979 3.599 -15.736 1.00 78.12 250 GLU A N 1
ATOM 2065 C CA . GLU A 1 250 ? -10.113 3.102 -17.108 1.00 78.12 250 GLU A CA 1
ATOM 2066 C C . GLU A 1 250 ? -8.885 3.419 -17.959 1.00 78.12 250 GLU A C 1
ATOM 2068 O O . GLU A 1 250 ? -8.493 2.600 -18.790 1.00 78.12 250 GLU A O 1
ATOM 2073 N N . GLN A 1 251 ? -8.245 4.568 -17.731 1.00 76.50 251 GLN A N 1
ATOM 2074 C CA . GLN A 1 251 ? -6.994 4.918 -18.405 1.00 76.50 251 GLN A CA 1
ATOM 2075 C C . GLN A 1 251 ? -5.870 3.930 -18.059 1.00 76.50 251 GLN A C 1
ATOM 2077 O O . GLN A 1 251 ? -5.180 3.467 -18.964 1.00 76.50 251 GLN A O 1
ATOM 2082 N N . CYS A 1 252 ? -5.736 3.542 -16.785 1.00 75.88 252 CYS A N 1
ATOM 2083 C CA . CYS A 1 252 ? -4.754 2.545 -16.339 1.00 75.88 252 CYS A CA 1
ATOM 2084 C C . CYS A 1 252 ? -4.983 1.157 -16.963 1.00 75.88 252 CYS A C 1
ATOM 2086 O O . CYS A 1 252 ? -4.023 0.441 -17.256 1.00 75.88 252 CYS A O 1
ATOM 2088 N N . MET A 1 253 ? -6.246 0.780 -17.184 1.00 78.19 253 MET A N 1
ATOM 2089 C CA . MET A 1 253 ? -6.616 -0.551 -17.683 1.00 78.19 253 MET A CA 1
ATOM 2090 C C . MET A 1 253 ? -6.680 -0.641 -19.214 1.00 78.19 253 MET A C 1
ATOM 2092 O O . MET A 1 253 ? -6.604 -1.734 -19.772 1.00 78.19 253 MET A O 1
ATOM 2096 N N . SER A 1 254 ? -6.829 0.484 -19.915 1.00 80.31 254 SER A N 1
ATOM 2097 C CA . SER A 1 254 ? -6.995 0.512 -21.368 1.00 80.31 254 SER A CA 1
ATOM 2098 C C . SER A 1 254 ? -5.661 0.674 -22.092 1.00 80.31 254 SER A C 1
ATOM 2100 O O . SER A 1 254 ? -5.021 1.721 -21.995 1.00 80.31 254 SER A O 1
ATOM 2102 N N . ASP A 1 255 ? -5.336 -0.272 -22.978 1.00 80.69 255 ASP A N 1
ATOM 2103 C CA . ASP A 1 255 ? -4.174 -0.178 -23.873 1.00 80.69 255 ASP A CA 1
ATOM 2104 C C . ASP A 1 255 ? -4.114 1.149 -24.631 1.00 80.69 255 ASP A C 1
ATOM 2106 O O . ASP A 1 255 ? -3.035 1.696 -24.809 1.00 80.69 255 ASP A O 1
ATOM 2110 N N . LYS A 1 256 ? -5.258 1.741 -24.997 1.00 77.00 256 LYS A N 1
ATOM 2111 C CA . LYS A 1 256 ? -5.310 3.032 -25.709 1.00 77.00 256 LYS A CA 1
ATOM 2112 C C . LYS A 1 256 ? -4.600 4.192 -24.986 1.00 77.00 256 LYS A C 1
ATOM 2114 O O . LYS A 1 256 ? -4.223 5.144 -25.664 1.00 77.00 256 LYS A O 1
ATOM 2119 N N . TYR A 1 257 ? -4.436 4.129 -23.662 1.00 75.56 257 TYR A N 1
ATOM 2120 C CA . TYR A 1 257 ? -3.966 5.248 -22.829 1.00 75.56 257 TYR A CA 1
ATOM 2121 C C . TYR A 1 257 ? -2.762 4.897 -21.953 1.00 75.56 257 TYR A C 1
ATOM 2123 O O . TYR A 1 257 ? -2.465 5.617 -21.004 1.00 75.56 257 TYR A O 1
ATOM 2131 N N . ARG A 1 258 ? -2.045 3.814 -22.271 1.00 76.50 258 ARG A N 1
ATOM 2132 C CA . ARG A 1 258 ? -0.843 3.406 -21.536 1.00 76.50 258 ARG A CA 1
ATOM 2133 C C . ARG A 1 258 ? 0.314 3.065 -22.464 1.00 76.50 258 ARG A C 1
ATOM 2135 O O . ARG A 1 258 ? 0.130 2.851 -23.663 1.00 76.50 258 ARG A O 1
ATOM 2142 N N . PHE A 1 259 ? 1.504 2.995 -21.881 1.00 79.25 259 PHE A N 1
ATOM 2143 C CA . PHE A 1 259 ? 2.646 2.386 -22.540 1.00 79.25 259 PHE A CA 1
ATOM 2144 C C . PHE A 1 259 ? 2.431 0.876 -22.620 1.00 79.25 259 PHE A C 1
ATOM 2146 O O . PHE A 1 259 ? 2.093 0.246 -21.619 1.00 79.25 259 PHE A O 1
ATOM 2153 N N . VAL A 1 260 ? 2.613 0.298 -23.804 1.00 81.56 260 VAL A N 1
ATOM 2154 C CA . VAL A 1 260 ? 2.510 -1.153 -24.012 1.00 81.56 260 VAL A CA 1
ATOM 2155 C C . VAL A 1 260 ? 3.778 -1.674 -24.664 1.00 81.56 260 VAL A C 1
ATOM 2157 O O . VAL A 1 260 ? 4.360 -0.994 -25.508 1.00 81.56 260 VAL A O 1
ATOM 2160 N N . VAL A 1 261 ? 4.192 -2.883 -24.290 1.00 80.88 261 VAL A N 1
ATOM 2161 C CA . VAL A 1 261 ? 5.234 -3.622 -25.005 1.00 80.88 261 VAL A CA 1
ATOM 2162 C C . VAL A 1 261 ? 4.539 -4.579 -25.962 1.00 80.88 261 VAL A C 1
ATOM 2164 O O . VAL A 1 261 ? 3.762 -5.428 -25.534 1.00 80.88 261 VAL A O 1
ATOM 2167 N N . LYS A 1 262 ? 4.787 -4.418 -27.262 1.00 80.44 262 LYS A N 1
ATOM 2168 C CA . LYS A 1 262 ? 4.308 -5.344 -28.293 1.00 80.44 262 LYS A CA 1
ATOM 2169 C C . LYS A 1 262 ? 5.426 -6.299 -28.679 1.00 80.44 262 LYS A C 1
ATOM 2171 O O . LYS A 1 262 ? 6.494 -5.846 -29.101 1.00 80.44 262 LYS A O 1
ATOM 2176 N N . GLU A 1 263 ? 5.159 -7.592 -28.558 1.00 72.06 263 GLU A N 1
ATOM 2177 C CA . GLU A 1 263 ? 5.948 -8.625 -29.225 1.00 72.06 263 GLU A CA 1
ATOM 2178 C C . GLU A 1 263 ? 5.646 -8.543 -30.730 1.00 72.06 263 GLU A C 1
ATOM 2180 O O . GLU A 1 263 ? 4.494 -8.339 -31.127 1.00 72.06 263 GLU A O 1
ATOM 2185 N N . ARG A 1 264 ? 6.686 -8.585 -31.563 1.00 57.00 264 ARG A N 1
ATOM 2186 C CA . ARG A 1 264 ? 6.563 -8.667 -33.022 1.00 57.00 264 ARG A CA 1
ATOM 2187 C C . ARG A 1 264 ? 6.978 -10.047 -33.482 1.00 57.00 264 ARG A C 1
ATOM 2189 O O . ARG A 1 264 ? 7.983 -10.539 -32.926 1.00 57.00 264 ARG A O 1
#

Foldseek 3Di:
DAAEEAFEEDAQPQVLLVVAVVQQCVLAPDQRHAAYEYEDEQHPNCNVVCCVPPVVVCVVSVRYHYHYDNPDQFDQPQVRQLVRLVVDPHQKYWYDYSFFHQFHCNNVVVSVVPVVDPLEKEAEDPVAPPRRRTIMDGSVLCVVLPGWDSVPADDDLRSLVSVVSSVVVPHYYDYDPDPRRGDGDDDDPCVVPVRGPLVVFWDDWDWDDDDPFWIWIWTAGPPGDIDIFIWGQLCVVCVVPPPPDDDVSVLSVDPNNDTDTDDD

InterPro domains:
  IPR001173 Glycosyltransferase 2-like [PF00535] (5-124)
  IPR027791 Galactosyltransferase, C-terminal [PF02709] (134-172)
  IPR029044 Nucleotide-diphospho-sugar transferases [G3DSA:3.90.550.10] (1-192)
  IPR029044 Nucleotide-diphospho-sugar transferases [SSF53448] (1-166)

Radius of gyration: 19.88 Å; chains: 1; bounding box: 45×34×59 Å

Organism: NCBI:txid2516960

pLDDT: mean 91.87, std 8.61, range [52.84, 98.88]

Secondary structure (DSSP, 8-state):
--SEEEEEEESS-HHHHHHHHHHHHHHT--TTTEEEEEEEES--SSHHHHIIIIIHHHHHTTSEEEEEE-S-SS--HHHHHHHHHHH---SEEEE--TTB---TTHHHHHHHHHHH-SSEEEE--TTSTT-TT-EEEEHHHHHHTTSS-TT--SSSSHHHHHHHHHHHTTPEEEE---GGG--B----HHHHHTT-HHHHHEEEEEEEEEETTEEEEEEEETTTEEEEEEEEEHHHHTTT-------HHHHHH-GGGSEEEEP-

Sequence (264 aa):
MKQISFCITCMNRLKHLQETLEKNILDNFLVDEVEFVVLDYNSQDGLEEWIARSMMKYIEMGILVYYRTTEPVHYLRSHSRNMVFRLAEGKIVCNLDADNYLGKGFAEFMLKEFQEKKKIFYTSNLCVRDVFGRTCLEKEAFMAVKGYNELLVGYGVEDADLFKRLSCIGLRRHVFIQENFYGALTHEDNERVVEEPLLKKLYALYLDYIDPYSTRILMLYKGNFWGMGVLQNNVAMNCNRNDIERDRIEQCMSDKYRFVVKER